Protein AF-A0A8S3ZIB5-F1 (afdb_monomer)

Nearest PDB structures (foldseek):
  1jms-assembly1_A  TM=9.340E-01  e=1.358E-15  Mus musculus
  4iqu-assembly1_A  TM=9.327E-01  e=3.304E-15  Mus musculus
  6go5-assembly2_B  TM=9.542E-01  e=8.495E-15  Mus musculus
  4i2j-assembly1_A  TM=9.352E-01  e=5.758E-15  Mus musculus
  6go6-assembly1_A  TM=9.346E-01  e=8.036E-15  Mus musculus

Solvent-accessible surface area (backbone atoms only — not comparable to full-atom values): 19348 Å² total; per-residue (Å²): 144,84,88,80,86,86,87,88,75,85,76,87,75,73,89,84,74,81,66,19,33,27,72,53,71,58,97,48,57,70,68,59,50,51,53,50,54,51,50,30,58,76,42,72,42,54,70,44,93,60,85,44,82,72,35,41,31,37,33,30,74,61,56,42,69,66,58,48,51,55,52,30,53,75,72,74,46,70,79,39,89,83,33,46,62,30,30,55,64,46,54,52,50,20,60,72,70,49,42,88,64,85,86,48,80,85,25,33,60,59,66,55,64,40,54,52,53,15,50,53,22,52,55,63,64,46,98,64,20,60,63,51,17,52,42,27,47,48,31,44,54,50,62,74,64,47,98,62,86,87,87,50,63,72,81,49,61,86,41,85,62,52,47,75,65,58,49,50,45,53,38,33,30,73,76,69,74,46,37,69,69,55,52,54,47,68,69,29,66,67,50,49,48,42,53,57,44,42,67,30,43,71,35,46,51,70,57,28,51,52,42,46,73,73,67,48,82,52,72,61,54,50,56,74,64,66,57,89,53,89,49,62,47,39,49,50,17,64,75,39,39,70,66,64,65,48,69,41,40,47,68,57,44,53,51,51,51,53,53,52,39,53,53,40,30,73,76,40,77,72,49,45,67,41,74,34,64,63,55,61,74,68,41,62,61,37,82,72,78,43,73,48,75,46,40,92,53,85,76,66,47,66,73,42,65,68,54,41,52,52,56,40,42,78,67,73,72,51,94,77,88,86,84,80,78,74,93,117

Sequence (328 aa):
MALKPQIGGSIGASRDETAAIFVLPYKIQRKRLEDIKHSMLKKNIPLAKALDHTVTHIVTEFESLEQVEKQAAKDGLQLPTAACVVSMGWLVECLKASAVLPVEESHLFKKDALEVLQLHAELKDGSQDYSRALAFRRASCLLKSLPFEVRDPRQLSRLKDIGGHVLRVVTDILDNGSSKEVEDIVSSKWFQQMKMFTSIFGVGSATAKSWISKGWTTIEDVRGAGCPSSDWRVVWGLAFYEDLGCPVSRQEADTFVAIVHREAEAIWPGTIVTCVGGFRRGKEVGHDVDLLITHPREGEEVGLLPKLLSALAKRDLILIGHREKNSY

pLDDT: mean 83.85, std 15.62, range [23.67, 97.81]

Structure (mmCIF, N/CA/C/O backbone):
data_AF-A0A8S3ZIB5-F1
#
_entry.id   AF-A0A8S3ZIB5-F1
#
loop_
_atom_site.group_PDB
_atom_site.id
_atom_site.type_symbol
_atom_site.label_atom_id
_atom_site.label_alt_id
_atom_site.label_comp_id
_atom_site.label_asym_id
_atom_site.label_entity_id
_atom_site.label_seq_id
_atom_site.pdbx_PDB_ins_code
_atom_site.Cartn_x
_atom_site.Cartn_y
_atom_site.Cartn_z
_atom_site.occupancy
_atom_site.B_iso_or_equiv
_atom_site.auth_seq_id
_atom_site.auth_comp_id
_atom_site.auth_asym_id
_atom_site.auth_atom_id
_atom_site.pdbx_PDB_model_num
ATOM 1 N N . MET A 1 1 ? -24.673 -1.324 -38.851 1.00 34.22 1 MET A N 1
ATOM 2 C CA . MET A 1 1 ? -25.613 -1.966 -37.912 1.00 34.22 1 MET A CA 1
ATOM 3 C C . MET A 1 1 ? -24.806 -2.892 -37.011 1.00 34.22 1 MET A C 1
ATOM 5 O O . MET A 1 1 ? -24.375 -3.926 -37.490 1.00 34.22 1 MET A O 1
ATOM 9 N N . ALA A 1 2 ? -24.487 -2.436 -35.795 1.00 24.38 2 ALA A N 1
ATOM 10 C CA . ALA A 1 2 ? -24.084 -3.198 -34.598 1.00 24.38 2 ALA A CA 1
ATOM 11 C C . ALA A 1 2 ? -23.573 -2.175 -33.563 1.00 24.38 2 ALA A C 1
ATOM 13 O O . ALA A 1 2 ? -22.736 -1.331 -33.881 1.00 24.38 2 ALA A O 1
ATOM 14 N N . LEU A 1 3 ? -24.182 -2.191 -32.380 1.00 24.59 3 LEU A N 1
ATOM 15 C CA . LEU A 1 3 ? -24.121 -1.171 -31.333 1.00 24.59 3 LEU A CA 1
ATOM 16 C C . LEU A 1 3 ? -22.795 -1.204 -30.554 1.00 24.59 3 LEU A C 1
ATOM 18 O O . LEU A 1 3 ? -22.344 -2.267 -30.139 1.00 24.59 3 LEU A O 1
ATOM 22 N N . LYS A 1 4 ? -22.211 -0.022 -30.318 1.00 23.67 4 LYS A N 1
ATOM 23 C CA . LYS A 1 4 ? -21.164 0.218 -29.312 1.00 23.67 4 LYS A CA 1
ATOM 24 C C . LYS A 1 4 ? -21.827 0.493 -27.954 1.00 23.67 4 LYS A C 1
ATOM 26 O O . LYS A 1 4 ? -22.776 1.277 -27.943 1.00 23.67 4 LYS A O 1
ATOM 31 N N . PRO A 1 5 ? -21.310 -0.006 -26.821 1.00 24.86 5 PRO A N 1
ATOM 32 C CA . PRO A 1 5 ? -21.572 0.614 -25.533 1.00 24.86 5 PRO A CA 1
ATOM 33 C C . PRO A 1 5 ? -20.612 1.797 -25.350 1.00 24.86 5 PRO A C 1
ATOM 35 O O . PRO A 1 5 ? -19.393 1.645 -25.420 1.00 24.86 5 PRO A O 1
ATOM 38 N N . GLN A 1 6 ? -21.177 2.987 -25.156 1.00 26.84 6 GLN A N 1
ATOM 39 C CA . GLN A 1 6 ? -20.466 4.131 -24.599 1.00 26.84 6 GLN A CA 1
ATOM 40 C C . GLN A 1 6 ? -20.306 3.914 -23.093 1.00 26.84 6 GLN A C 1
ATOM 42 O O . GLN A 1 6 ? -21.296 3.652 -22.415 1.00 26.84 6 GLN A O 1
ATOM 47 N N . ILE A 1 7 ? -19.090 4.061 -22.569 1.00 28.39 7 ILE A N 1
ATOM 48 C CA . ILE A 1 7 ? -18.869 4.298 -21.141 1.00 28.39 7 ILE A CA 1
ATOM 49 C C . ILE A 1 7 ? -17.966 5.522 -21.042 1.00 28.39 7 ILE A C 1
ATOM 51 O O . ILE A 1 7 ? -16.821 5.524 -21.482 1.00 28.39 7 ILE A O 1
ATOM 55 N N . GLY A 1 8 ? -18.580 6.587 -20.551 1.00 30.83 8 GLY A N 1
ATOM 56 C CA . GLY A 1 8 ? -18.063 7.937 -20.433 1.00 30.83 8 GLY A CA 1
ATOM 57 C C . GLY A 1 8 ? -19.234 8.800 -19.991 1.00 30.83 8 GLY A C 1
ATOM 58 O O . GLY A 1 8 ? -19.915 9.398 -20.817 1.00 30.83 8 GLY A O 1
ATOM 59 N N . GLY A 1 9 ? -19.527 8.768 -18.695 1.00 24.06 9 GLY A N 1
ATOM 60 C CA . GLY A 1 9 ? -20.636 9.497 -18.099 1.00 24.06 9 GLY A CA 1
ATOM 61 C C . GLY A 1 9 ? -20.394 9.674 -16.612 1.00 24.06 9 GLY A C 1
ATOM 62 O O . GLY A 1 9 ? -20.478 8.721 -15.849 1.00 24.06 9 GLY A O 1
ATOM 63 N N . SER A 1 10 ? -20.054 10.906 -16.246 1.00 34.16 10 SER A N 1
ATOM 64 C CA . SER A 1 10 ? -20.073 11.462 -14.896 1.00 34.16 10 SER A CA 1
ATOM 65 C C . SER A 1 10 ? -21.206 10.912 -14.024 1.00 34.16 10 SER A C 1
ATOM 67 O O . SER A 1 10 ? -22.356 10.905 -14.459 1.00 34.16 10 SER A O 1
ATOM 69 N N . ILE A 1 11 ? -20.904 10.582 -12.771 1.00 35.28 11 ILE A N 1
ATOM 70 C CA . ILE A 1 11 ? -21.912 10.350 -11.734 1.00 35.28 11 ILE A CA 1
ATOM 71 C C . ILE A 1 11 ? -21.522 11.259 -10.558 1.00 35.28 11 ILE A C 1
ATOM 73 O O . ILE A 1 11 ? -20.650 10.933 -9.769 1.00 35.28 11 ILE A O 1
ATOM 77 N N . GLY A 1 12 ? -21.951 12.519 -10.526 1.00 40.44 12 GLY A N 1
ATOM 78 C CA . GLY A 1 12 ? -23.243 12.895 -9.951 1.00 40.44 12 GLY A CA 1
ATOM 79 C C . GLY A 1 12 ? -24.419 11.977 -10.280 1.00 40.44 12 GLY A C 1
ATOM 80 O O . GLY A 1 12 ? -25.014 12.102 -11.341 1.00 40.44 12 GLY A O 1
ATOM 81 N N . ALA A 1 13 ? -24.795 11.124 -9.329 1.00 30.44 13 ALA A N 1
ATOM 82 C CA . ALA A 1 13 ? -26.145 10.572 -9.212 1.00 30.44 13 ALA A CA 1
ATOM 83 C C . ALA A 1 13 ? -26.741 11.234 -7.968 1.00 30.44 13 ALA A C 1
ATOM 85 O O . ALA A 1 13 ? -26.186 11.146 -6.877 1.00 30.44 13 ALA A O 1
ATOM 86 N N . SER A 1 14 ? -27.707 12.138 -8.100 1.00 27.22 14 SER A N 1
ATOM 87 C CA . SER A 1 14 ? -29.096 11.854 -8.476 1.00 27.22 14 SER A CA 1
ATOM 88 C C . SER A 1 14 ? -29.729 10.830 -7.537 1.00 27.22 14 SER A C 1
ATOM 90 O O . SER A 1 14 ? -29.309 9.683 -7.456 1.00 27.22 14 SER A O 1
ATOM 92 N N . ARG A 1 15 ? -30.749 11.300 -6.823 1.00 36.47 15 ARG A N 1
ATOM 93 C CA . ARG A 1 15 ? -31.656 10.536 -5.966 1.00 36.47 15 ARG A CA 1
ATOM 94 C C . ARG A 1 15 ? -32.110 9.226 -6.642 1.00 36.47 15 ARG A C 1
ATOM 96 O O . ARG A 1 15 ? -32.417 9.250 -7.828 1.00 36.47 15 ARG A O 1
ATOM 103 N N . ASP A 1 16 ? -32.222 8.168 -5.837 1.00 36.94 16 ASP A N 1
ATOM 104 C CA . ASP A 1 16 ? -32.867 6.870 -6.113 1.00 36.94 16 ASP A CA 1
ATOM 105 C C . ASP A 1 16 ? -32.160 5.870 -7.054 1.00 36.94 16 ASP A C 1
ATOM 107 O O . ASP A 1 16 ? -32.673 5.508 -8.108 1.00 36.94 16 ASP A O 1
ATOM 111 N N . GLU A 1 17 ? -31.066 5.267 -6.581 1.00 48.47 17 GLU A N 1
ATOM 112 C CA . GLU A 1 17 ? -30.924 3.806 -6.682 1.00 48.47 17 GLU A CA 1
ATOM 113 C C . GLU A 1 17 ? -31.282 3.242 -5.304 1.00 48.47 17 GLU A C 1
ATOM 115 O O . GLU A 1 17 ? -30.700 3.643 -4.294 1.00 48.47 17 GLU A O 1
ATOM 120 N N . THR A 1 18 ? -32.310 2.395 -5.216 1.00 70.88 18 THR A N 1
ATOM 121 C CA . THR A 1 18 ? -32.865 1.934 -3.936 1.00 70.88 18 THR A CA 1
ATOM 122 C C . THR A 1 18 ? -31.828 1.120 -3.170 1.00 70.88 18 THR A C 1
ATOM 124 O O . THR A 1 18 ? -31.683 -0.081 -3.395 1.00 70.88 18 THR A O 1
ATOM 127 N N . ALA A 1 19 ? -31.093 1.774 -2.271 1.00 80.06 19 ALA A N 1
ATOM 128 C CA . ALA A 1 19 ? -30.141 1.111 -1.398 1.00 80.06 19 ALA A CA 1
ATOM 129 C C . ALA A 1 19 ? -30.826 -0.063 -0.685 1.00 80.06 19 ALA A C 1
ATOM 131 O O . ALA A 1 19 ? -31.912 0.097 -0.136 1.00 80.06 19 ALA A O 1
ATOM 132 N N . ALA A 1 20 ? -30.202 -1.237 -0.690 1.00 91.69 20 ALA A N 1
ATOM 133 C CA . ALA A 1 20 ? -30.703 -2.433 -0.031 1.00 91.69 20 ALA A CA 1
ATOM 134 C C . ALA A 1 20 ? -29.616 -2.939 0.915 1.00 91.69 20 ALA A C 1
ATOM 136 O O . ALA A 1 20 ? -28.575 -3.433 0.476 1.00 91.69 20 ALA A O 1
ATOM 137 N N . ILE A 1 21 ? -29.840 -2.765 2.220 1.00 94.31 21 ILE A N 1
ATOM 138 C CA . ILE A 1 21 ? -28.832 -3.036 3.246 1.00 94.31 21 ILE A CA 1
ATOM 139 C C . ILE A 1 21 ? -29.122 -4.385 3.893 1.00 94.31 21 ILE A C 1
ATOM 141 O O . ILE A 1 21 ? -30.172 -4.571 4.506 1.00 94.31 21 ILE A O 1
ATOM 145 N N . PHE A 1 22 ? -28.181 -5.317 3.815 1.00 94.06 22 PHE A N 1
ATOM 146 C CA . PHE A 1 22 ? -28.237 -6.580 4.540 1.00 94.06 22 PHE A CA 1
ATOM 147 C C . PHE A 1 22 ? -27.292 -6.540 5.744 1.00 94.06 22 PHE A C 1
ATOM 149 O O . PHE A 1 22 ? -26.110 -6.247 5.598 1.00 94.06 22 PHE A O 1
ATOM 156 N N . VAL A 1 23 ? -27.795 -6.849 6.943 1.00 92.69 23 VAL A N 1
ATOM 157 C CA . VAL A 1 23 ? -26.965 -6.941 8.157 1.00 92.69 23 VAL A CA 1
ATOM 158 C C . VAL A 1 23 ? -26.595 -8.399 8.392 1.00 92.69 23 VAL A C 1
ATOM 160 O O . VAL A 1 23 ? -27.466 -9.216 8.708 1.00 92.69 23 VAL A O 1
ATOM 163 N N . LEU A 1 24 ? -25.308 -8.724 8.261 1.00 89.50 24 LEU A N 1
ATOM 164 C CA . LEU A 1 24 ? -24.806 -10.061 8.550 1.00 89.50 24 LEU A CA 1
ATOM 165 C C . LEU A 1 24 ? -24.966 -10.361 10.046 1.00 89.50 24 LEU A C 1
ATOM 167 O O . LEU A 1 24 ? -24.479 -9.599 10.878 1.00 89.50 24 LEU A O 1
ATOM 171 N N . PRO A 1 25 ? -25.618 -11.474 10.424 1.00 86.62 25 PRO A N 1
ATOM 172 C CA . PRO A 1 25 ? -25.945 -11.756 11.821 1.00 86.62 25 PRO A CA 1
ATOM 173 C C . PRO A 1 25 ? -24.751 -12.271 12.645 1.00 86.62 25 PRO A C 1
ATOM 175 O O . PRO A 1 25 ? -24.902 -12.574 13.828 1.00 86.62 25 PRO A O 1
ATOM 178 N N . TYR A 1 26 ? -23.573 -12.420 12.039 1.00 83.25 26 TYR A N 1
ATOM 179 C CA . TYR A 1 26 ? -22.393 -12.999 12.677 1.00 83.25 26 TYR A CA 1
ATOM 180 C C . TYR A 1 26 ? -21.713 -12.012 13.622 1.00 83.25 26 TYR A C 1
ATOM 182 O O . TYR A 1 26 ? -21.665 -10.818 13.348 1.00 83.25 26 TYR A O 1
ATOM 190 N N . LYS A 1 27 ? -21.169 -12.522 14.734 1.00 74.94 27 LYS A N 1
ATOM 191 C CA . LYS A 1 27 ? -20.536 -11.720 15.801 1.00 74.94 27 LYS A CA 1
ATOM 192 C C . LYS A 1 27 ? -21.458 -10.644 16.424 1.00 74.94 27 LYS A C 1
ATOM 194 O O . LYS A 1 27 ? -21.002 -9.845 17.234 1.00 74.94 27 LYS A O 1
ATOM 199 N N . ILE A 1 28 ? -22.768 -10.676 16.146 1.00 73.69 28 ILE A N 1
ATOM 200 C CA . ILE A 1 28 ? -23.784 -9.804 16.753 1.00 73.69 28 ILE A CA 1
ATOM 201 C C . ILE A 1 28 ? -24.677 -10.639 17.676 1.00 73.69 28 ILE A C 1
ATOM 203 O O . ILE A 1 28 ? -25.216 -11.674 17.287 1.00 73.69 28 ILE A O 1
ATOM 207 N N . GLN A 1 29 ? -24.880 -10.182 18.913 1.00 76.69 29 GLN A N 1
ATOM 208 C CA . GLN A 1 29 ? -25.836 -10.815 19.826 1.00 76.69 29 GLN A CA 1
ATOM 209 C C . GLN A 1 29 ? -27.263 -10.729 19.264 1.00 76.69 29 GLN A C 1
ATOM 211 O O . GLN A 1 29 ? -27.678 -9.677 18.784 1.00 76.69 29 GLN A O 1
ATOM 216 N N . ARG A 1 30 ? -28.055 -11.802 19.396 1.00 79.50 30 ARG A N 1
ATOM 217 C CA . ARG A 1 30 ? -29.415 -11.889 18.826 1.00 79.50 30 ARG A CA 1
ATOM 218 C C . ARG A 1 30 ? -30.309 -10.696 19.185 1.00 79.50 30 ARG A C 1
ATOM 220 O O . ARG A 1 30 ? -30.910 -10.107 18.296 1.00 79.50 30 ARG A O 1
ATOM 227 N N . LYS A 1 31 ? -30.330 -10.304 20.463 1.00 75.69 31 LYS A N 1
ATOM 228 C CA . LYS A 1 31 ? -31.100 -9.146 20.940 1.00 75.69 31 LYS A CA 1
ATOM 229 C C . LYS A 1 31 ? -30.633 -7.839 20.288 1.00 75.69 31 LYS A C 1
ATOM 231 O O . LYS A 1 31 ? -31.446 -7.086 19.773 1.00 75.69 31 LYS A O 1
ATOM 236 N N . ARG A 1 32 ? -29.315 -7.619 20.216 1.00 82.88 32 ARG A N 1
ATOM 237 C CA . ARG A 1 32 ? -28.722 -6.447 19.552 1.00 82.88 32 ARG A CA 1
ATOM 238 C C . ARG A 1 32 ? -29.082 -6.400 18.065 1.00 82.88 32 ARG A C 1
ATOM 240 O O . ARG A 1 32 ? -29.376 -5.330 17.548 1.00 82.88 32 ARG A O 1
ATOM 247 N N . LEU A 1 33 ? -29.089 -7.543 17.381 1.00 85.69 33 LEU A N 1
ATOM 248 C CA . LEU A 1 33 ? -29.501 -7.625 15.979 1.00 85.69 33 LEU A CA 1
ATOM 249 C C . LEU A 1 33 ? -30.982 -7.259 15.797 1.00 85.69 33 LEU A C 1
ATOM 251 O O . LEU A 1 33 ? -31.322 -6.547 14.854 1.00 85.69 33 LEU A O 1
ATOM 255 N N . GLU A 1 34 ? -31.858 -7.725 16.688 1.00 89.12 34 GLU A N 1
ATOM 256 C CA . GLU A 1 34 ? -33.282 -7.361 16.694 1.00 89.12 34 GLU A CA 1
ATOM 257 C C . GLU A 1 34 ? -33.468 -5.852 16.921 1.00 89.12 34 GLU A C 1
ATOM 259 O O . GLU A 1 34 ? -34.187 -5.207 16.155 1.00 89.12 34 GLU A O 1
ATOM 264 N N . ASP A 1 35 ? -32.744 -5.271 17.882 1.00 86.19 35 ASP A N 1
ATOM 265 C CA . ASP A 1 35 ? -32.762 -3.832 18.171 1.00 86.19 35 ASP A CA 1
ATOM 266 C C . ASP A 1 35 ? -32.272 -2.993 16.974 1.00 86.19 35 ASP A C 1
ATOM 268 O O . ASP A 1 35 ? -32.865 -1.959 16.643 1.00 86.19 35 ASP A O 1
ATOM 272 N N . ILE A 1 36 ? -31.219 -3.448 16.281 1.00 90.31 36 ILE A N 1
ATOM 273 C CA . ILE A 1 36 ? -30.705 -2.813 15.057 1.00 90.31 36 ILE A CA 1
ATOM 274 C C . ILE A 1 36 ? -31.769 -2.843 13.959 1.00 90.31 36 ILE A C 1
ATOM 276 O O . ILE A 1 36 ? -32.098 -1.797 13.398 1.00 90.31 36 ILE A O 1
ATOM 280 N N . LYS A 1 37 ? -32.350 -4.015 13.677 1.00 92.94 37 LYS A N 1
ATOM 281 C CA . LYS A 1 37 ? -33.387 -4.164 12.644 1.00 92.94 37 LYS A CA 1
ATOM 282 C C . LYS A 1 37 ? -34.609 -3.302 12.953 1.00 92.94 37 LYS A C 1
ATOM 284 O O . LYS A 1 37 ? -35.123 -2.626 12.065 1.00 92.94 37 LYS A O 1
ATOM 289 N N . HIS A 1 38 ? -35.039 -3.271 14.213 1.00 94.12 38 HIS A N 1
ATOM 290 C CA . HIS A 1 38 ? -36.137 -2.417 14.656 1.00 94.12 38 HIS A CA 1
ATOM 291 C C . HIS A 1 38 ? -35.813 -0.928 14.468 1.00 94.12 38 HIS A C 1
ATOM 293 O O . HIS A 1 38 ? -36.649 -0.165 13.985 1.00 94.12 38 HIS A O 1
ATOM 299 N N . SER A 1 39 ? -34.584 -0.515 14.784 1.00 93.06 39 SER A N 1
ATOM 300 C CA . SER A 1 39 ? -34.124 0.866 14.603 1.00 93.06 39 SER A CA 1
ATOM 301 C C . SER A 1 39 ? -34.058 1.275 13.132 1.00 93.06 39 SER A C 1
ATOM 303 O O . SER A 1 39 ? -34.469 2.387 12.802 1.00 93.06 39 SER A O 1
ATOM 305 N N . MET A 1 40 ? -33.595 0.382 12.249 1.00 95.19 40 MET A N 1
ATOM 306 C CA . MET A 1 40 ? -33.582 0.608 10.800 1.00 95.19 40 MET A CA 1
ATOM 307 C C . MET A 1 40 ? -34.999 0.809 10.265 1.00 95.19 40 MET A C 1
ATOM 309 O O . MET A 1 40 ? -35.261 1.817 9.616 1.00 95.19 40 MET A O 1
ATOM 313 N N . LEU A 1 41 ? -35.932 -0.079 10.626 1.00 93.69 41 LEU A N 1
ATOM 314 C CA . LEU A 1 41 ? -37.340 0.037 10.235 1.00 93.69 41 LEU A CA 1
ATOM 315 C C . LEU A 1 41 ? -37.967 1.339 10.749 1.00 93.69 41 LEU A C 1
ATOM 317 O O . LEU A 1 41 ? -38.595 2.068 9.987 1.00 93.69 41 LEU A O 1
ATOM 321 N N . LYS A 1 42 ? -37.748 1.675 12.026 1.00 94.12 42 LYS A N 1
ATOM 322 C CA . LYS A 1 42 ? -38.267 2.906 12.641 1.00 94.12 42 LYS A CA 1
ATOM 323 C C . LYS A 1 42 ? -37.751 4.174 11.954 1.00 94.12 42 LYS A C 1
ATOM 325 O O . LYS A 1 42 ? -38.463 5.172 11.908 1.00 94.12 42 LYS A O 1
ATOM 330 N N . LYS A 1 43 ? -36.514 4.149 11.456 1.00 92.75 43 LYS A N 1
ATOM 331 C CA . LYS A 1 43 ? -35.852 5.283 10.792 1.00 92.75 43 LYS A CA 1
ATOM 332 C C . LYS A 1 43 ? -35.931 5.222 9.267 1.00 92.75 43 LYS A C 1
ATOM 334 O O . LYS A 1 43 ? -35.264 6.009 8.608 1.00 92.75 43 LYS A O 1
ATOM 339 N N . ASN A 1 44 ? -36.744 4.313 8.728 1.00 91.62 44 ASN A N 1
ATOM 340 C CA . ASN A 1 44 ? -36.939 4.118 7.295 1.00 91.62 44 ASN A CA 1
ATOM 341 C C . ASN A 1 44 ? -35.629 3.847 6.522 1.00 91.62 44 ASN A C 1
ATOM 343 O O . ASN A 1 44 ? -35.489 4.224 5.362 1.00 91.62 44 ASN A O 1
ATOM 347 N N . ILE A 1 45 ? -34.660 3.199 7.179 1.00 94.25 45 ILE A N 1
ATOM 348 C CA . ILE A 1 45 ? -33.422 2.729 6.557 1.00 94.25 45 ILE A CA 1
ATOM 349 C C . ILE A 1 45 ? -33.718 1.383 5.874 1.00 94.25 45 ILE A C 1
ATOM 351 O O . ILE A 1 45 ? -34.220 0.468 6.538 1.00 94.25 45 ILE A O 1
ATOM 355 N N . PRO A 1 46 ? -33.424 1.231 4.572 1.00 92.25 46 PRO A N 1
ATOM 356 C CA . PRO A 1 46 ? -33.854 0.076 3.794 1.00 92.25 46 PRO A CA 1
ATOM 357 C C . PRO A 1 46 ? -33.107 -1.201 4.196 1.00 92.25 46 PRO A C 1
ATOM 359 O O . PRO A 1 46 ? -31.912 -1.347 3.951 1.00 92.25 46 PRO A O 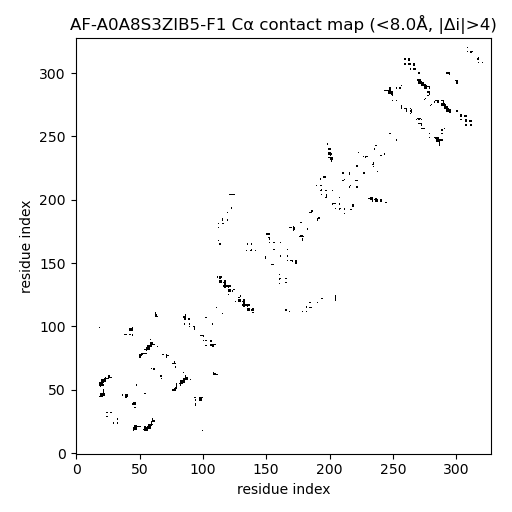1
ATOM 362 N N . LEU A 1 47 ? -33.832 -2.142 4.807 1.00 93.94 47 LEU A N 1
ATOM 363 C CA . LEU A 1 47 ? -33.321 -3.428 5.284 1.00 93.94 47 LEU A CA 1
ATOM 364 C C . LEU A 1 47 ? -33.744 -4.569 4.343 1.00 93.94 47 LEU A C 1
ATOM 366 O O . LEU A 1 47 ? -34.933 -4.866 4.208 1.00 93.94 47 LEU A O 1
ATOM 370 N N . ALA A 1 48 ? -32.768 -5.250 3.749 1.00 92.69 48 ALA A N 1
ATOM 371 C CA . ALA A 1 48 ? -32.973 -6.442 2.938 1.00 92.69 48 ALA A CA 1
ATOM 372 C C . ALA A 1 48 ? -33.349 -7.655 3.809 1.00 92.69 48 ALA A C 1
ATOM 374 O O . ALA A 1 48 ? -32.800 -7.871 4.894 1.00 92.69 48 ALA A O 1
ATOM 375 N N . LYS A 1 49 ? -34.298 -8.470 3.329 1.00 88.31 49 LYS A N 1
ATOM 376 C CA . LYS A 1 49 ? -34.778 -9.674 4.038 1.00 88.31 49 LYS A CA 1
ATOM 377 C C . LYS A 1 49 ? -33.858 -10.879 3.853 1.00 88.31 49 LYS A C 1
ATOM 379 O O . LYS A 1 49 ? -33.804 -11.737 4.731 1.00 88.31 49 LYS A O 1
ATOM 384 N N . ALA A 1 50 ? -33.168 -10.935 2.721 1.00 88.88 50 ALA A N 1
ATOM 385 C CA . ALA A 1 50 ? -32.251 -11.995 2.341 1.00 88.88 50 ALA A CA 1
ATOM 386 C C . ALA A 1 50 ? -31.005 -11.387 1.691 1.00 88.88 50 ALA A C 1
ATOM 388 O O . ALA A 1 50 ? -31.034 -10.247 1.225 1.00 88.88 50 ALA A O 1
ATOM 389 N N . LEU A 1 51 ? -29.918 -12.154 1.700 1.00 87.69 51 LEU A N 1
ATOM 390 C CA . LEU A 1 51 ? -28.704 -11.819 0.976 1.00 87.69 51 LEU A CA 1
ATOM 391 C C . LEU A 1 51 ? -28.840 -12.357 -0.452 1.00 87.69 51 LEU A C 1
ATOM 393 O O . LEU A 1 51 ? -28.687 -13.555 -0.678 1.00 87.69 51 LEU A O 1
ATOM 397 N N . ASP A 1 52 ? -29.180 -11.478 -1.389 1.00 86.88 52 ASP A N 1
ATOM 398 C CA . ASP A 1 52 ? -29.331 -11.785 -2.811 1.00 86.88 52 ASP A CA 1
ATOM 399 C C . ASP A 1 52 ? -28.687 -10.689 -3.676 1.00 86.88 52 ASP A C 1
ATOM 401 O O . ASP A 1 52 ? -28.167 -9.700 -3.162 1.00 86.88 52 ASP A O 1
ATOM 405 N N . HIS A 1 53 ? -28.719 -10.862 -4.998 1.00 84.81 53 HIS A N 1
ATOM 406 C CA . HIS A 1 53 ? -28.103 -9.956 -5.974 1.00 84.81 53 HIS A CA 1
ATOM 407 C C . HIS A 1 53 ? -28.617 -8.503 -5.936 1.00 84.81 53 HIS A C 1
ATOM 409 O O . HIS A 1 53 ? -28.002 -7.644 -6.559 1.00 84.81 53 HIS A O 1
ATOM 415 N N . THR A 1 54 ? -29.725 -8.221 -5.241 1.00 86.75 54 THR A N 1
ATOM 416 C CA . THR A 1 54 ? -30.277 -6.864 -5.093 1.00 86.75 54 THR A CA 1
ATOM 417 C C . THR A 1 54 ? -29.656 -6.098 -3.928 1.00 86.75 54 THR A C 1
ATOM 419 O O . THR A 1 54 ? -29.803 -4.880 -3.850 1.00 86.75 54 THR A O 1
ATOM 422 N N . VAL A 1 55 ? -28.954 -6.789 -3.021 1.00 91.62 55 VAL A N 1
ATOM 423 C CA . VAL A 1 55 ? -28.266 -6.167 -1.888 1.00 91.62 55 VAL A CA 1
ATOM 424 C C . VAL A 1 55 ? -27.130 -5.293 -2.399 1.00 91.62 55 VAL A C 1
ATOM 426 O O . VAL A 1 55 ? -26.224 -5.770 -3.076 1.00 91.62 55 VAL A O 1
ATOM 429 N N . THR A 1 56 ? -27.159 -4.015 -2.024 1.00 91.25 56 THR A N 1
ATOM 430 C CA . THR A 1 56 ? -26.125 -3.042 -2.396 1.00 91.25 56 THR A CA 1
ATOM 431 C C . THR A 1 56 ? -25.123 -2.799 -1.273 1.00 91.25 56 THR A C 1
ATOM 433 O O . THR A 1 56 ? -23.991 -2.413 -1.542 1.00 91.25 56 THR A O 1
ATOM 436 N N . HIS A 1 57 ? -25.509 -3.044 -0.015 1.00 92.12 57 HIS A N 1
ATOM 437 C CA . HIS A 1 57 ? -24.639 -2.856 1.148 1.00 92.12 57 HIS A CA 1
ATOM 438 C C . HIS A 1 57 ? -24.743 -4.040 2.105 1.00 92.12 57 HIS A C 1
ATOM 440 O O . HIS A 1 57 ? -25.839 -4.446 2.493 1.00 92.12 57 HIS A O 1
ATOM 446 N N . ILE A 1 58 ? -23.601 -4.556 2.542 1.00 91.62 58 ILE A N 1
ATOM 447 C CA . ILE A 1 58 ? -23.503 -5.642 3.513 1.00 91.62 58 ILE A CA 1
ATOM 448 C C . ILE A 1 58 ? -22.845 -5.090 4.769 1.00 91.62 58 ILE A C 1
ATOM 450 O O . ILE A 1 58 ? -21.651 -4.808 4.781 1.00 91.62 58 ILE A O 1
ATOM 454 N N . VAL A 1 59 ? -23.621 -4.942 5.836 1.00 91.12 59 VAL A N 1
ATOM 455 C CA . VAL A 1 59 ? -23.120 -4.466 7.127 1.00 91.12 59 VAL A CA 1
ATOM 456 C C . VAL A 1 59 ? -22.626 -5.651 7.941 1.00 91.12 59 VAL A C 1
ATOM 458 O O . VAL A 1 59 ? -23.330 -6.656 8.069 1.00 91.12 59 VAL A O 1
ATOM 461 N N . THR A 1 60 ? -21.434 -5.532 8.520 1.00 86.75 60 THR A N 1
ATOM 462 C CA . THR A 1 60 ? -20.815 -6.610 9.293 1.00 86.75 60 THR A CA 1
ATOM 463 C C . THR A 1 60 ? -20.030 -6.117 10.509 1.00 86.75 60 THR A C 1
ATOM 465 O O . THR A 1 60 ? -19.556 -4.982 10.543 1.00 86.75 60 THR A O 1
ATOM 468 N N . GLU A 1 61 ? -19.891 -6.992 11.510 1.00 80.69 61 GLU A N 1
ATOM 469 C CA . GLU A 1 61 ? -18.938 -6.852 12.627 1.00 80.69 61 GLU A CA 1
ATOM 470 C C . GLU A 1 61 ? -17.602 -7.565 12.340 1.00 80.69 61 GLU A C 1
ATOM 472 O O . GLU A 1 61 ? -16.701 -7.565 13.176 1.00 80.69 61 GLU A O 1
ATOM 477 N N . PHE A 1 62 ? -17.458 -8.221 11.182 1.00 71.25 62 PHE A N 1
ATOM 478 C CA . PHE A 1 62 ? -16.175 -8.786 10.776 1.00 71.25 62 PHE A CA 1
ATOM 479 C C . PHE A 1 62 ? -15.166 -7.692 10.424 1.00 71.25 62 PHE A C 1
ATOM 481 O O . PHE A 1 62 ? -15.512 -6.624 9.922 1.00 71.25 62 PHE A O 1
ATOM 488 N N . GLU A 1 63 ? -13.894 -7.987 10.675 1.00 62.81 63 GLU A N 1
ATOM 489 C CA . GLU A 1 63 ? -12.807 -7.013 10.550 1.00 62.81 63 GLU A CA 1
ATOM 490 C C . GLU A 1 63 ? -12.150 -7.051 9.166 1.00 62.81 63 GLU A C 1
ATOM 492 O O . GLU A 1 63 ? -11.406 -6.142 8.814 1.00 62.81 63 GLU A O 1
ATOM 497 N N . SER A 1 64 ? -12.447 -8.069 8.349 1.00 59.34 64 SER A N 1
ATOM 498 C CA . SER A 1 64 ? -11.921 -8.199 6.989 1.00 59.34 64 SER A CA 1
ATOM 499 C C . SER A 1 64 ? -12.919 -8.836 6.020 1.00 59.34 64 SER A C 1
ATOM 501 O O . SER A 1 64 ? -13.789 -9.613 6.423 1.00 59.34 64 SER A O 1
ATOM 503 N N . LEU A 1 65 ? -12.758 -8.539 4.725 1.00 64.50 65 LEU A N 1
ATOM 504 C CA . LEU A 1 65 ? -13.568 -9.124 3.650 1.00 64.50 65 LEU A CA 1
ATOM 505 C C . LEU A 1 65 ? -13.413 -10.646 3.602 1.00 64.50 65 LEU A C 1
ATOM 507 O O . LEU A 1 65 ? -14.400 -11.361 3.492 1.00 64.50 65 LEU A O 1
ATOM 511 N N . GLU A 1 66 ? -12.193 -11.139 3.806 1.00 64.31 66 GLU A N 1
ATOM 512 C CA . GLU A 1 66 ? -11.887 -12.570 3.824 1.00 64.31 66 GLU A CA 1
ATOM 513 C C . GLU A 1 66 ? -12.675 -13.318 4.917 1.00 64.31 66 GLU A C 1
ATOM 515 O O . GLU A 1 66 ? -13.157 -14.427 4.695 1.00 64.31 66 GLU A O 1
ATOM 520 N N . GLN A 1 67 ? -12.862 -12.717 6.102 1.00 70.56 67 GLN A N 1
ATOM 521 C CA . GLN A 1 67 ? -13.693 -13.312 7.158 1.00 70.56 67 GLN A CA 1
ATOM 522 C C . GLN A 1 67 ? -15.167 -13.379 6.748 1.00 70.56 67 GLN A C 1
ATOM 524 O O . GLN A 1 67 ? -15.835 -14.380 7.017 1.00 70.56 67 GLN A O 1
ATOM 529 N N . VAL A 1 68 ? -15.658 -12.328 6.085 1.00 75.38 68 VAL A N 1
ATOM 530 C CA . VAL A 1 68 ? -17.029 -12.258 5.566 1.00 75.38 68 VAL A CA 1
ATOM 531 C C . VAL A 1 68 ? -17.247 -13.326 4.497 1.00 75.38 68 VAL A C 1
ATOM 533 O O . VAL A 1 68 ? -18.195 -14.099 4.600 1.00 75.38 68 VAL A O 1
ATOM 536 N N . GLU A 1 69 ? -16.343 -13.423 3.524 1.00 79.81 69 GLU A N 1
ATOM 537 C CA . GLU A 1 69 ? -16.368 -14.408 2.437 1.00 79.81 69 GLU A CA 1
ATOM 538 C C . GLU A 1 69 ? -16.278 -15.840 2.961 1.00 79.81 69 GLU A C 1
ATOM 540 O O . GLU A 1 69 ? -17.094 -16.687 2.602 1.00 79.81 69 GLU A O 1
ATOM 545 N N . LYS A 1 70 ? -15.337 -16.116 3.868 1.00 75.69 70 LYS A N 1
ATOM 546 C CA . LYS A 1 70 ? -15.148 -17.448 4.454 1.00 75.69 70 LYS A CA 1
ATOM 547 C C . LYS A 1 70 ? -16.362 -17.899 5.260 1.00 75.69 70 LYS A C 1
ATOM 549 O O . LYS A 1 70 ? -16.743 -19.069 5.190 1.00 75.69 70 LYS A O 1
ATOM 554 N N . GLN A 1 71 ? -16.967 -16.995 6.033 1.00 79.75 71 GLN A N 1
ATOM 555 C CA . GLN A 1 71 ? -18.167 -17.315 6.801 1.00 79.75 71 GLN A CA 1
ATOM 556 C C . GLN A 1 71 ? -19.395 -17.466 5.894 1.00 79.75 71 GLN A C 1
ATOM 558 O O . GLN A 1 71 ? -20.165 -18.404 6.085 1.00 79.75 71 GLN A O 1
ATOM 563 N N . ALA A 1 72 ? -19.553 -16.606 4.884 1.00 81.38 72 ALA A N 1
ATOM 564 C CA . ALA A 1 72 ? -20.622 -16.725 3.896 1.00 81.38 72 ALA A CA 1
ATOM 565 C C . ALA A 1 72 ? -20.530 -18.060 3.138 1.00 81.38 72 ALA A C 1
ATOM 567 O O . ALA A 1 72 ? -21.514 -18.795 3.072 1.00 81.38 72 ALA A O 1
ATOM 568 N N . ALA A 1 73 ? -19.333 -18.438 2.679 1.00 80.12 73 ALA A N 1
ATOM 569 C CA . ALA A 1 73 ? -19.087 -19.709 2.004 1.00 80.12 73 ALA A CA 1
ATOM 570 C C . ALA A 1 73 ? -19.415 -20.922 2.890 1.00 80.12 73 ALA A C 1
ATOM 572 O O . ALA A 1 73 ? -20.003 -21.893 2.414 1.00 80.12 73 ALA A O 1
ATOM 573 N N . LYS A 1 74 ? -19.086 -20.861 4.189 1.00 79.88 74 LYS A N 1
ATOM 574 C CA . LYS A 1 74 ? -19.411 -21.921 5.158 1.00 79.88 74 LYS A CA 1
ATOM 575 C C . LYS A 1 74 ? -20.919 -22.152 5.294 1.00 79.88 74 LYS A C 1
ATOM 577 O O . LYS A 1 74 ? -21.337 -23.291 5.481 1.00 79.88 74 LYS A O 1
ATOM 582 N N . ASP A 1 75 ? -21.707 -21.091 5.160 1.00 80.06 75 ASP A N 1
ATOM 583 C CA . ASP A 1 75 ? -23.164 -21.133 5.290 1.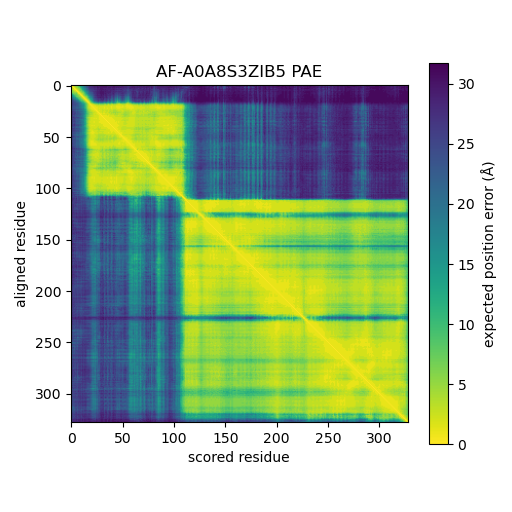00 80.06 75 ASP A CA 1
ATOM 584 C C . ASP A 1 75 ? -23.878 -21.211 3.924 1.00 80.06 75 ASP A C 1
ATOM 586 O O . ASP A 1 75 ? -25.099 -21.081 3.850 1.00 80.06 75 ASP A O 1
ATOM 590 N N . GLY A 1 76 ? -23.129 -21.452 2.838 1.00 83.00 76 GLY A N 1
ATOM 591 C CA . GLY A 1 76 ? -23.664 -21.599 1.481 1.00 83.00 76 GLY A CA 1
ATOM 592 C C . GLY A 1 76 ? -24.197 -20.301 0.868 1.00 83.00 76 GLY A C 1
ATOM 593 O O . GLY A 1 76 ? -24.980 -20.343 -0.079 1.00 83.00 76 GLY A O 1
ATOM 594 N N . LEU A 1 77 ? -23.798 -19.151 1.409 1.00 83.19 77 LEU A N 1
ATOM 595 C CA . LEU A 1 77 ? -24.204 -17.829 0.950 1.00 83.19 77 LEU A CA 1
ATOM 596 C C . LEU A 1 77 ? -23.208 -17.292 -0.084 1.00 83.19 77 LEU A C 1
ATOM 598 O O . LEU A 1 77 ? -21.995 -17.357 0.115 1.00 83.19 77 LEU A O 1
ATOM 602 N N . GLN A 1 78 ? -23.724 -16.710 -1.167 1.00 81.38 78 GLN A N 1
ATOM 603 C CA . GLN A 1 78 ? -22.922 -15.975 -2.145 1.00 81.38 78 GLN A CA 1
ATOM 604 C C . GLN A 1 78 ? -23.083 -14.475 -1.917 1.00 81.38 78 GLN A C 1
ATOM 606 O O . GLN A 1 78 ? -24.200 -13.957 -1.893 1.00 81.38 78 GLN A O 1
ATOM 611 N N . LEU A 1 79 ? -21.960 -13.781 -1.741 1.00 81.56 79 LEU A N 1
ATOM 612 C CA . LEU A 1 79 ? -21.944 -12.328 -1.625 1.00 81.56 79 LEU A CA 1
ATOM 613 C C . LEU A 1 79 ? -22.104 -11.721 -3.028 1.00 81.56 79 LEU A C 1
ATOM 615 O O . LEU A 1 79 ? -21.377 -12.123 -3.940 1.00 81.56 79 LEU A O 1
ATOM 619 N N . PRO A 1 80 ? -23.022 -10.764 -3.232 1.00 83.12 80 PRO A N 1
ATOM 620 C CA . PRO A 1 80 ? -23.122 -10.054 -4.500 1.00 83.12 80 PRO A CA 1
ATOM 621 C C . PRO A 1 80 ? -21.834 -9.282 -4.788 1.00 83.12 80 PRO A C 1
ATOM 623 O O . PRO A 1 80 ? -21.394 -8.479 -3.970 1.00 83.12 80 PRO A O 1
ATOM 626 N N . THR A 1 81 ? -21.254 -9.482 -5.971 1.00 71.88 81 THR A N 1
ATOM 627 C CA . THR A 1 81 ? -19.983 -8.853 -6.375 1.00 71.88 81 THR A CA 1
ATOM 628 C C . THR A 1 81 ? -20.055 -7.323 -6.405 1.00 71.88 81 THR A C 1
ATOM 630 O O . THR A 1 81 ? -19.047 -6.657 -6.211 1.00 71.88 81 THR A O 1
ATOM 633 N N . ALA A 1 82 ? -21.248 -6.766 -6.632 1.00 74.25 82 ALA A N 1
ATOM 634 C CA . ALA A 1 82 ? -21.489 -5.325 -6.670 1.00 74.25 82 ALA A CA 1
ATOM 635 C C . ALA A 1 82 ? -21.812 -4.711 -5.292 1.00 74.25 82 ALA A C 1
ATOM 637 O O . ALA A 1 82 ? -21.986 -3.498 -5.202 1.00 74.25 82 ALA A O 1
ATOM 638 N N . ALA A 1 83 ? -21.935 -5.517 -4.230 1.00 83.00 83 ALA A N 1
ATOM 639 C CA . ALA A 1 83 ? -22.301 -5.012 -2.912 1.00 83.00 83 ALA A CA 1
ATOM 640 C C . ALA A 1 83 ? -21.087 -4.460 -2.152 1.00 83.00 83 ALA A C 1
ATOM 642 O O . ALA A 1 83 ? -20.059 -5.126 -2.016 1.00 83.00 83 ALA A O 1
ATOM 643 N N . CYS A 1 84 ? -21.239 -3.276 -1.561 1.00 84.06 84 CYS A N 1
ATOM 644 C CA . CYS A 1 84 ? -20.245 -2.701 -0.661 1.00 84.06 84 CYS A CA 1
ATOM 645 C C . CYS A 1 84 ? -20.318 -3.375 0.712 1.00 84.06 84 CYS A C 1
ATOM 647 O O . CYS A 1 84 ? -21.356 -3.331 1.376 1.00 84.06 84 CYS A O 1
ATOM 649 N N . VAL A 1 85 ? -19.213 -3.952 1.185 1.00 82.81 85 VAL A N 1
ATOM 650 C CA . VAL A 1 85 ? -19.126 -4.454 2.562 1.00 82.81 85 VAL A CA 1
ATOM 651 C C . VAL A 1 85 ? -18.643 -3.337 3.482 1.00 82.81 85 VAL A C 1
ATOM 653 O O . VAL A 1 85 ? -17.571 -2.769 3.281 1.00 82.81 85 VAL A O 1
ATOM 656 N N . VAL A 1 86 ? -19.450 -3.015 4.487 1.00 84.44 86 VAL A N 1
ATOM 657 C CA . VAL A 1 86 ? -19.295 -1.831 5.337 1.00 84.44 86 VAL A CA 1
ATOM 658 C C . VAL A 1 86 ? -19.352 -2.198 6.816 1.00 84.44 86 VAL A C 1
ATOM 660 O O . VAL A 1 86 ? -19.976 -3.182 7.226 1.00 84.44 86 VAL A O 1
ATOM 663 N N . SER A 1 87 ? -18.687 -1.393 7.640 1.00 83.00 87 SER A N 1
ATOM 664 C CA . SER A 1 87 ? -18.653 -1.589 9.087 1.00 83.00 87 SER A CA 1
ATOM 665 C C . SER A 1 87 ? -19.986 -1.234 9.755 1.00 83.00 87 SER A C 1
ATOM 667 O O . SER A 1 87 ? -20.788 -0.443 9.248 1.00 83.00 87 SER A O 1
ATOM 669 N N . MET A 1 88 ? -20.195 -1.745 10.970 1.00 85.19 88 MET A N 1
ATOM 670 C CA . MET A 1 88 ? -21.300 -1.306 11.831 1.00 85.19 88 MET A CA 1
ATOM 671 C C . MET A 1 88 ? -21.293 0.203 12.125 1.00 85.19 88 MET A C 1
ATOM 673 O O . MET A 1 88 ? -22.357 0.768 12.383 1.00 85.19 88 MET A O 1
ATOM 677 N N . GLY A 1 89 ? -20.131 0.865 12.061 1.00 82.88 89 GLY A N 1
ATOM 678 C CA . GLY A 1 89 ? -20.011 2.315 12.244 1.00 82.88 89 GLY A CA 1
ATOM 679 C C . GLY A 1 89 ? -20.825 3.093 11.211 1.00 82.88 89 GLY A C 1
ATOM 680 O O . GLY A 1 89 ? -21.647 3.927 11.584 1.00 82.88 89 GLY A O 1
ATOM 681 N N . TRP A 1 90 ? -20.709 2.719 9.934 1.00 90.25 90 TRP A N 1
ATOM 682 C CA . TRP A 1 90 ? -21.487 3.324 8.850 1.00 90.25 90 TRP A CA 1
ATOM 683 C C . TRP A 1 90 ? -22.997 3.193 9.067 1.00 90.25 90 TRP A C 1
ATOM 685 O O . TRP A 1 90 ? -23.746 4.157 8.901 1.00 90.25 90 TRP A O 1
ATOM 695 N N . LEU A 1 91 ? -23.464 2.019 9.510 1.00 90.81 91 LEU A N 1
ATOM 696 C CA . LEU A 1 91 ? -24.885 1.820 9.799 1.00 90.81 91 LEU A CA 1
ATOM 697 C C . LEU A 1 91 ? -25.353 2.712 10.957 1.00 90.81 91 LEU A C 1
ATOM 699 O O . LEU A 1 91 ? -26.454 3.260 10.909 1.00 90.81 91 LEU A O 1
ATOM 703 N N . VAL A 1 92 ? -24.528 2.890 11.991 1.00 87.31 92 VAL A N 1
ATOM 704 C CA . VAL A 1 92 ? -24.831 3.803 13.103 1.00 87.31 92 VAL A CA 1
ATOM 705 C C . VAL A 1 92 ? -24.921 5.250 12.619 1.00 87.31 92 VAL A C 1
ATOM 707 O O . VAL A 1 92 ? -25.807 5.980 13.065 1.00 87.31 92 VAL A O 1
ATOM 710 N N . GLU A 1 93 ? -24.056 5.674 11.702 1.00 88.25 93 GLU A N 1
ATOM 711 C CA . GLU A 1 93 ? -24.113 7.010 11.102 1.00 88.25 93 GLU A CA 1
ATOM 712 C C . GLU A 1 93 ? -25.369 7.204 10.249 1.00 88.25 93 GLU A C 1
ATOM 714 O O . GLU A 1 93 ? -26.084 8.191 10.441 1.00 88.25 93 GLU A O 1
ATOM 719 N N . CYS A 1 94 ? -25.731 6.215 9.427 1.00 91.06 94 CYS A N 1
ATOM 720 C CA . CYS A 1 94 ? -26.992 6.211 8.683 1.00 91.06 94 CYS A CA 1
ATOM 721 C C . CYS A 1 94 ? -28.205 6.301 9.620 1.00 91.06 94 CYS A C 1
ATOM 723 O O . CYS A 1 94 ? -29.134 7.076 9.394 1.00 91.06 94 CYS A O 1
ATOM 725 N N . LEU A 1 95 ? -28.192 5.552 10.729 1.00 90.62 95 LEU A N 1
ATOM 726 C CA . LEU A 1 95 ? -29.239 5.622 11.747 1.00 90.62 95 LEU A CA 1
ATOM 727 C C . LEU A 1 95 ? -29.275 6.998 12.421 1.00 90.62 95 LEU A C 1
ATOM 729 O O . LEU A 1 95 ? -30.359 7.523 12.660 1.00 90.62 95 LEU A O 1
ATOM 733 N N . LYS A 1 96 ? -28.138 7.626 12.726 1.00 89.44 96 LYS A N 1
ATOM 734 C CA . LYS A 1 96 ? -28.117 8.988 13.290 1.00 89.44 96 LYS A CA 1
ATOM 735 C C . LYS A 1 96 ? -28.710 9.999 12.307 1.00 89.44 96 LYS A C 1
ATOM 737 O O . LYS A 1 96 ? -29.593 10.759 12.701 1.00 89.44 96 LYS A O 1
ATOM 742 N N . ALA A 1 97 ? -28.303 9.936 11.041 1.00 90.19 97 ALA A N 1
ATOM 743 C CA . ALA A 1 97 ? -28.783 10.809 9.972 1.00 90.19 97 ALA A CA 1
ATOM 744 C C . ALA A 1 97 ? -30.222 10.502 9.517 1.00 90.19 97 ALA A C 1
ATOM 746 O O . ALA A 1 97 ? -30.868 11.350 8.911 1.00 90.19 97 ALA A O 1
ATOM 747 N N . SER A 1 98 ? -30.749 9.313 9.835 1.00 91.81 98 SER A N 1
ATOM 748 C CA . SER A 1 98 ? -32.021 8.788 9.306 1.00 91.81 98 SER A CA 1
ATOM 749 C C . SER A 1 98 ? -32.071 8.809 7.769 1.00 91.81 98 SER A C 1
ATOM 751 O O . SER A 1 98 ? -33.111 9.070 7.172 1.00 91.81 98 SER A O 1
ATOM 753 N N . ALA A 1 99 ? -30.923 8.554 7.143 1.00 92.06 99 ALA A N 1
ATOM 754 C CA . ALA A 1 99 ? -30.735 8.482 5.701 1.00 92.06 99 ALA A CA 1
ATOM 755 C C . ALA A 1 99 ? -29.593 7.506 5.392 1.00 92.06 99 ALA A C 1
ATOM 757 O O . ALA A 1 99 ? -28.712 7.302 6.228 1.00 92.06 99 ALA A O 1
ATOM 758 N N . VAL A 1 100 ? -29.597 6.911 4.197 1.00 91.19 100 VAL A N 1
ATOM 759 C CA . VAL A 1 100 ? -28.441 6.146 3.711 1.00 91.19 100 VAL A CA 1
ATOM 760 C C . VAL A 1 100 ? -27.370 7.142 3.289 1.00 91.19 100 VAL A C 1
ATOM 762 O O . VAL A 1 100 ? -27.604 7.969 2.408 1.00 91.19 100 VAL A O 1
ATOM 765 N N . LEU A 1 101 ? -26.223 7.094 3.958 1.00 88.12 101 LEU A N 1
ATOM 766 C CA . LEU A 1 101 ? -25.098 7.979 3.685 1.00 88.12 101 LEU A CA 1
ATOM 767 C C . LEU A 1 101 ? -24.185 7.366 2.616 1.00 88.12 101 LEU A C 1
ATOM 769 O O . LEU A 1 101 ? -24.072 6.137 2.557 1.00 88.12 101 LEU A O 1
ATOM 773 N N . PRO A 1 102 ? -23.497 8.189 1.806 1.00 85.75 102 PRO A N 1
ATOM 774 C CA . PRO A 1 102 ? -22.426 7.709 0.943 1.00 85.75 102 PRO A CA 1
ATOM 775 C C . PRO A 1 102 ? -21.401 6.890 1.736 1.00 85.75 102 PRO A C 1
ATOM 777 O O . PRO A 1 102 ? -21.075 7.210 2.881 1.00 85.75 102 PRO A O 1
ATOM 780 N N . VAL A 1 103 ? -20.905 5.810 1.138 1.00 78.06 103 VAL A N 1
ATOM 781 C CA . VAL A 1 103 ? -19.814 5.032 1.727 1.00 78.06 103 VAL A CA 1
ATOM 782 C C . VAL A 1 103 ? -18.515 5.811 1.526 1.00 78.06 103 VAL A C 1
ATOM 784 O O . VAL A 1 103 ? -18.229 6.288 0.433 1.00 78.06 103 VAL A O 1
ATOM 787 N N . GLU A 1 104 ? -17.727 5.926 2.589 1.00 74.75 104 GLU A N 1
ATOM 788 C CA . GLU A 1 104 ? -16.426 6.602 2.597 1.00 74.75 104 GLU A CA 1
ATOM 789 C C . GLU A 1 104 ? -15.358 5.570 2.970 1.00 74.75 104 GLU A C 1
ATOM 791 O O . GLU A 1 104 ? -15.676 4.490 3.469 1.00 74.75 104 GLU A O 1
ATOM 796 N N . GLU A 1 105 ? -14.078 5.878 2.769 1.00 56.88 105 GLU A N 1
ATOM 797 C CA . GLU A 1 105 ? -12.996 4.926 3.061 1.00 56.88 105 GLU A CA 1
ATOM 798 C C . GLU A 1 105 ? -12.964 4.500 4.546 1.00 56.88 105 GLU A C 1
ATOM 800 O O . GLU A 1 105 ? -12.598 3.372 4.864 1.00 56.88 105 GLU A O 1
ATOM 805 N N . SER A 1 106 ? -13.397 5.378 5.456 1.00 56.12 106 SER A N 1
ATOM 806 C CA . SER A 1 106 ? -13.561 5.119 6.897 1.00 56.12 106 SER A CA 1
ATOM 807 C C . SER A 1 106 ? -14.660 4.097 7.221 1.00 56.12 106 SER A C 1
ATOM 809 O O . SER A 1 106 ? -14.647 3.491 8.293 1.00 56.12 106 SER A O 1
ATOM 811 N N . HIS A 1 107 ? -15.612 3.908 6.305 1.00 62.00 107 HIS A N 1
ATOM 812 C CA . HIS A 1 107 ? -16.747 2.997 6.431 1.00 62.00 107 HIS A CA 1
ATOM 813 C C . HIS A 1 107 ? -16.418 1.574 5.970 1.00 62.00 107 HIS A C 1
ATOM 815 O O . HIS A 1 107 ? -17.103 0.627 6.372 1.00 62.00 107 HIS A O 1
ATOM 821 N N . LEU A 1 108 ? -15.373 1.429 5.154 1.00 54.28 108 LEU A N 1
ATOM 822 C CA . LEU A 1 108 ? -14.821 0.159 4.695 1.00 54.28 108 LEU A CA 1
ATOM 823 C C . LEU A 1 108 ? -13.940 -0.464 5.793 1.00 54.28 108 LEU A C 1
ATOM 825 O O . LEU A 1 108 ? -13.615 0.188 6.783 1.00 54.28 108 LEU A O 1
ATOM 829 N N . PHE A 1 109 ? -13.620 -1.753 5.655 1.00 51.41 109 PHE A N 1
ATOM 830 C CA . PHE A 1 109 ? -12.949 -2.590 6.661 1.00 51.41 109 PHE A CA 1
ATOM 831 C C . PHE A 1 109 ? -11.935 -1.864 7.551 1.00 51.41 109 PHE A C 1
ATOM 833 O O . PHE A 1 109 ? -11.051 -1.150 7.069 1.00 51.41 109 PHE A O 1
ATOM 840 N N . LYS A 1 110 ? -12.026 -2.127 8.863 1.00 45.97 110 LYS A N 1
ATOM 841 C CA . LYS A 1 110 ? -11.002 -1.728 9.828 1.00 45.97 110 LYS A CA 1
ATOM 842 C C . LYS A 1 110 ? -9.667 -2.270 9.321 1.00 45.97 110 LYS A C 1
ATOM 844 O O . LYS A 1 110 ? -9.461 -3.479 9.274 1.00 45.97 110 LYS A O 1
ATOM 849 N N . LYS A 1 111 ? -8.758 -1.371 8.940 1.00 50.06 111 LYS A N 1
ATOM 850 C CA . LYS A 1 111 ? -7.346 -1.729 8.801 1.00 50.06 111 LYS A CA 1
ATOM 851 C C . LYS A 1 111 ? -6.933 -2.433 10.087 1.00 50.06 111 LYS A C 1
ATOM 853 O O . LYS A 1 111 ? -7.340 -1.998 11.167 1.00 50.06 111 LYS A O 1
ATOM 858 N N . ASP A 1 112 ? -6.164 -3.510 9.952 1.00 75.50 112 ASP A N 1
ATOM 859 C CA . ASP A 1 112 ? -5.602 -4.232 11.091 1.00 75.50 112 ASP A CA 1
ATOM 860 C C . ASP A 1 112 ? -5.028 -3.188 12.061 1.00 75.50 112 ASP A C 1
ATOM 862 O O . ASP A 1 112 ? -4.228 -2.333 11.672 1.00 75.50 112 ASP A O 1
ATOM 866 N N . ALA A 1 113 ? -5.515 -3.183 13.302 1.00 85.75 113 ALA A N 1
ATOM 867 C CA . ALA A 1 113 ? -5.167 -2.180 14.302 1.00 85.75 113 ALA A CA 1
ATOM 868 C C . ALA A 1 113 ? -3.647 -2.003 14.429 1.00 85.75 113 ALA A C 1
ATOM 870 O O . ALA A 1 113 ? -3.152 -0.888 14.608 1.00 85.75 113 ALA A O 1
ATOM 871 N N . LEU A 1 114 ? -2.894 -3.094 14.275 1.00 91.56 114 LEU A N 1
ATOM 872 C CA . LEU A 1 114 ? -1.439 -3.061 14.312 1.00 91.56 114 LEU A CA 1
ATOM 873 C C . LEU A 1 114 ? -0.837 -2.434 13.049 1.00 91.56 114 LEU A C 1
ATOM 875 O O . LEU A 1 114 ? 0.179 -1.755 13.152 1.00 91.56 114 LEU A O 1
ATOM 879 N N . GLU A 1 115 ? -1.462 -2.581 11.882 1.00 90.50 115 GLU A N 1
ATOM 880 C CA . GLU A 1 115 ? -1.052 -1.869 10.663 1.00 90.50 115 GLU A CA 1
ATOM 881 C C . GLU A 1 115 ? -1.318 -0.364 10.762 1.00 90.50 115 GLU A C 1
ATOM 883 O O . GLU A 1 115 ? -0.513 0.430 10.279 1.00 90.50 115 GLU A O 1
ATOM 888 N N . VAL A 1 116 ? -2.401 0.056 11.429 1.00 91.00 116 VAL A N 1
ATOM 889 C CA . VAL A 1 116 ? -2.640 1.483 11.713 1.00 91.00 116 VAL A CA 1
ATOM 890 C C . VAL A 1 116 ? -1.540 2.038 12.613 1.00 91.00 116 VAL A C 1
ATOM 892 O O . VAL A 1 116 ? -0.977 3.093 12.321 1.00 91.00 116 VAL A O 1
ATOM 895 N N . LEU A 1 117 ? -1.200 1.322 13.687 1.00 95.44 117 LEU A N 1
ATOM 896 C CA . LEU A 1 117 ? -0.136 1.723 14.608 1.00 95.44 117 LEU A CA 1
ATOM 897 C C . LEU A 1 117 ? 1.243 1.715 13.940 1.00 95.44 117 LEU A C 1
ATOM 899 O O . LEU A 1 117 ? 2.049 2.613 14.196 1.00 95.44 117 LEU A O 1
ATOM 903 N N . GLN A 1 118 ? 1.498 0.741 13.062 1.00 95.06 118 GLN A N 1
ATOM 904 C CA . GLN A 1 118 ? 2.688 0.697 12.218 1.00 95.06 118 GLN A CA 1
ATOM 905 C C . GLN A 1 118 ? 2.764 1.946 11.337 1.00 95.06 118 GLN A C 1
ATOM 907 O O . GLN A 1 118 ? 3.734 2.693 11.440 1.00 95.06 118 GLN A O 1
ATOM 912 N N . LEU A 1 119 ? 1.739 2.196 10.518 1.00 93.12 119 LEU A N 1
ATOM 913 C CA . LEU A 1 119 ? 1.715 3.317 9.581 1.00 93.12 119 LEU A CA 1
ATOM 914 C C . LEU A 1 119 ? 1.831 4.657 10.314 1.00 93.12 119 LEU A C 1
ATOM 916 O O . LEU A 1 119 ? 2.557 5.547 9.888 1.00 93.12 119 LEU A O 1
ATOM 920 N N . HIS A 1 120 ? 1.159 4.810 11.454 1.00 95.06 120 HIS A N 1
ATOM 921 C CA . HIS A 1 120 ? 1.270 6.010 12.278 1.00 95.06 120 HIS A CA 1
ATOM 922 C C . HIS A 1 120 ? 2.700 6.255 12.774 1.00 95.06 120 HIS A C 1
ATOM 924 O O . HIS A 1 120 ? 3.163 7.396 12.747 1.00 95.06 120 HIS A O 1
ATOM 930 N N . ALA A 1 121 ? 3.413 5.205 13.191 1.00 94.94 121 ALA A N 1
ATOM 931 C CA . ALA A 1 121 ? 4.822 5.317 13.551 1.00 94.94 121 ALA A CA 1
ATOM 932 C C . ALA A 1 121 ? 5.683 5.680 12.322 1.00 94.94 121 ALA A C 1
ATOM 934 O O . ALA A 1 121 ? 6.453 6.636 12.380 1.00 94.94 121 ALA A O 1
ATOM 935 N N . GLU A 1 122 ? 5.491 5.011 11.183 1.00 93.50 122 GLU A N 1
ATOM 936 C CA . GLU A 1 122 ? 6.212 5.315 9.933 1.00 93.50 122 GLU A CA 1
ATOM 937 C C . GLU A 1 122 ? 6.024 6.775 9.492 1.00 93.50 122 GLU A C 1
ATOM 939 O O . GLU A 1 122 ? 6.986 7.442 9.125 1.00 93.50 122 GLU A O 1
ATOM 944 N N . LEU A 1 123 ? 4.805 7.312 9.592 1.00 93.38 123 LEU A N 1
ATOM 945 C CA . LEU A 1 123 ? 4.501 8.697 9.222 1.00 93.38 123 LEU A CA 1
ATOM 946 C C . LEU A 1 123 ? 5.081 9.718 10.212 1.00 93.38 123 LEU A C 1
ATOM 948 O O . LEU A 1 123 ? 5.448 10.831 9.814 1.00 93.38 123 LEU A O 1
ATOM 952 N N . LYS A 1 124 ? 5.179 9.366 11.501 1.00 91.38 124 LYS A N 1
ATOM 953 C CA . LYS A 1 124 ? 5.846 10.210 12.502 1.00 91.38 124 LYS A CA 1
ATOM 954 C C . LYS A 1 124 ? 7.341 10.310 12.259 1.00 91.38 124 LYS A C 1
ATOM 956 O O . LYS A 1 124 ? 7.867 11.411 12.416 1.00 91.38 124 LYS A O 1
ATOM 961 N N . ASP A 1 125 ? 7.983 9.236 11.802 1.00 82.00 125 ASP A N 1
ATOM 962 C CA . ASP A 1 125 ? 9.374 9.229 11.325 1.00 82.00 125 ASP A CA 1
ATOM 963 C C . ASP A 1 125 ? 10.361 9.898 12.310 1.00 82.00 125 ASP A C 1
ATOM 965 O O . ASP A 1 125 ? 11.217 10.700 11.937 1.00 82.00 125 ASP A O 1
ATOM 969 N N . GLY A 1 126 ? 10.165 9.662 13.611 1.00 78.94 126 GLY A N 1
ATOM 970 C CA . GLY A 1 126 ? 11.081 10.057 14.675 1.00 78.94 126 GLY A CA 1
ATOM 971 C C . GLY A 1 126 ? 12.124 8.975 14.970 1.00 78.94 126 GLY A C 1
ATOM 972 O O . GLY A 1 126 ? 12.012 7.827 14.540 1.00 78.94 126 GLY A O 1
ATOM 973 N N . SER A 1 127 ? 13.131 9.311 15.782 1.00 73.69 127 SER A N 1
ATOM 974 C CA . SER A 1 127 ? 14.270 8.423 16.085 1.00 73.69 127 SER A CA 1
ATOM 975 C C . SER A 1 127 ? 13.886 7.060 16.681 1.00 73.69 127 SER A C 1
ATOM 977 O O . SER A 1 127 ? 14.610 6.084 16.496 1.00 73.69 127 SER A O 1
ATOM 979 N N . GLN A 1 128 ? 12.750 6.971 17.380 1.00 76.56 128 GLN A N 1
ATOM 980 C CA . GLN A 1 128 ? 12.226 5.721 17.945 1.00 76.56 128 GLN A CA 1
ATOM 981 C C . GLN A 1 128 ? 11.087 5.105 17.123 1.00 76.56 128 GLN A C 1
ATOM 983 O O . GLN A 1 128 ? 10.653 3.994 17.419 1.00 76.56 128 GLN A O 1
ATOM 988 N N . ASP A 1 129 ? 10.576 5.789 16.104 1.00 86.19 129 ASP A N 1
ATOM 989 C CA . ASP A 1 129 ? 9.363 5.339 15.427 1.00 86.19 129 ASP A CA 1
ATOM 990 C C . ASP A 1 129 ? 9.625 4.198 14.445 1.00 86.19 129 ASP A C 1
ATOM 992 O O . ASP A 1 129 ? 8.780 3.318 14.302 1.00 86.19 129 ASP A O 1
ATOM 996 N N . TYR A 1 130 ? 10.826 4.118 13.863 1.00 88.38 130 TYR A N 1
ATOM 997 C CA . TYR A 1 130 ? 11.208 2.975 13.030 1.00 88.38 130 TYR A CA 1
ATOM 998 C C . TYR A 1 130 ? 11.133 1.644 13.797 1.00 88.38 130 TYR A C 1
ATOM 1000 O O . TYR A 1 130 ? 10.581 0.657 13.307 1.00 88.38 130 TYR A O 1
ATOM 1008 N N . SER A 1 131 ? 11.650 1.601 15.031 1.00 91.69 131 SER A N 1
ATOM 1009 C CA . SER A 1 131 ? 11.616 0.379 15.844 1.00 91.69 131 SER A CA 1
ATOM 1010 C C . SER A 1 131 ? 10.195 0.033 16.293 1.00 91.69 131 SER A C 1
ATOM 1012 O O . SER A 1 131 ? 9.839 -1.147 16.327 1.00 91.69 131 SER A O 1
ATOM 1014 N N . ARG A 1 132 ? 9.359 1.044 16.568 1.00 93.56 132 ARG A N 1
ATOM 1015 C CA . ARG A 1 132 ? 7.929 0.864 16.860 1.00 93.56 132 ARG A CA 1
ATOM 1016 C C . ARG A 1 132 ? 7.173 0.308 15.657 1.00 93.56 132 ARG A C 1
ATOM 1018 O O . ARG A 1 132 ? 6.474 -0.690 15.804 1.00 93.56 132 ARG A O 1
ATOM 1025 N N . ALA A 1 133 ? 7.350 0.903 14.479 1.00 94.38 133 ALA A N 1
ATOM 1026 C CA . ALA A 1 133 ? 6.760 0.427 13.233 1.00 94.38 133 ALA A CA 1
ATOM 1027 C C . ALA A 1 133 ? 7.146 -1.031 12.965 1.00 94.38 133 ALA A C 1
ATOM 1029 O O . ALA A 1 133 ? 6.283 -1.877 12.735 1.00 94.38 133 ALA A O 1
ATOM 1030 N N . LEU A 1 134 ? 8.435 -1.356 13.097 1.00 93.62 134 LEU A N 1
ATOM 1031 C CA . LEU A 1 134 ? 8.926 -2.720 12.932 1.00 93.62 134 LEU A CA 1
ATOM 1032 C C . LEU A 1 134 ? 8.304 -3.694 13.944 1.00 93.62 134 LEU A C 1
ATOM 1034 O O . LEU A 1 134 ? 7.969 -4.818 13.573 1.00 93.62 134 LEU A O 1
ATOM 1038 N N . ALA A 1 135 ? 8.135 -3.283 15.204 1.00 94.81 135 ALA A N 1
ATOM 1039 C CA . ALA A 1 135 ? 7.494 -4.106 16.226 1.00 94.81 135 ALA A CA 1
ATOM 1040 C C . ALA A 1 135 ? 6.023 -4.395 15.884 1.00 94.81 135 ALA A C 1
ATOM 1042 O O . ALA A 1 135 ? 5.614 -5.556 15.905 1.00 94.81 135 ALA A O 1
ATOM 1043 N N . PHE A 1 136 ? 5.248 -3.374 15.502 1.00 95.88 136 PHE A N 1
ATOM 1044 C CA . PHE A 1 136 ? 3.852 -3.551 15.086 1.00 95.88 136 PHE A CA 1
ATOM 1045 C C . PHE A 1 136 ? 3.724 -4.411 13.829 1.00 95.88 136 PHE A C 1
ATOM 1047 O O . PHE A 1 136 ? 2.889 -5.313 13.790 1.00 95.88 136 PHE A O 1
ATOM 1054 N N . ARG A 1 137 ? 4.612 -4.213 12.849 1.00 94.44 137 ARG A N 1
ATOM 1055 C CA . ARG A 1 137 ? 4.674 -5.040 11.642 1.00 94.44 137 ARG A CA 1
ATOM 1056 C C . ARG A 1 137 ? 4.897 -6.511 11.978 1.00 94.44 137 ARG A C 1
ATOM 1058 O O . ARG A 1 137 ? 4.175 -7.374 11.488 1.00 94.44 137 ARG A O 1
ATOM 1065 N N . ARG A 1 138 ? 5.894 -6.813 12.818 1.00 94.00 138 ARG A N 1
ATOM 1066 C CA . ARG A 1 138 ? 6.199 -8.194 13.230 1.00 94.00 138 ARG A CA 1
ATOM 1067 C C . ARG A 1 138 ? 5.037 -8.825 13.985 1.00 94.00 138 ARG A C 1
ATOM 1069 O O . ARG A 1 138 ? 4.697 -9.970 13.703 1.00 94.00 138 ARG A O 1
ATOM 1076 N N . ALA A 1 139 ? 4.408 -8.070 14.881 1.00 93.81 139 ALA A N 1
ATOM 1077 C CA . ALA A 1 139 ? 3.229 -8.520 15.602 1.00 93.81 139 ALA A CA 1
ATOM 1078 C C . ALA A 1 139 ? 2.046 -8.813 14.662 1.00 93.81 139 ALA A C 1
ATOM 1080 O O . ALA A 1 139 ? 1.473 -9.894 14.755 1.00 93.81 139 ALA A O 1
ATOM 1081 N N . SER A 1 140 ? 1.726 -7.923 13.713 1.00 90.81 140 SER A N 1
ATOM 1082 C CA . SER A 1 140 ? 0.675 -8.161 12.706 1.00 90.81 140 SER A CA 1
ATOM 1083 C C . SER A 1 140 ? 0.968 -9.417 11.879 1.00 90.81 140 SER A C 1
ATOM 1085 O O . SER A 1 140 ? 0.108 -10.288 11.747 1.00 90.81 140 SER A O 1
ATOM 1087 N N . CYS A 1 141 ? 2.203 -9.582 11.388 1.00 87.12 141 CYS A N 1
ATOM 1088 C CA . CYS A 1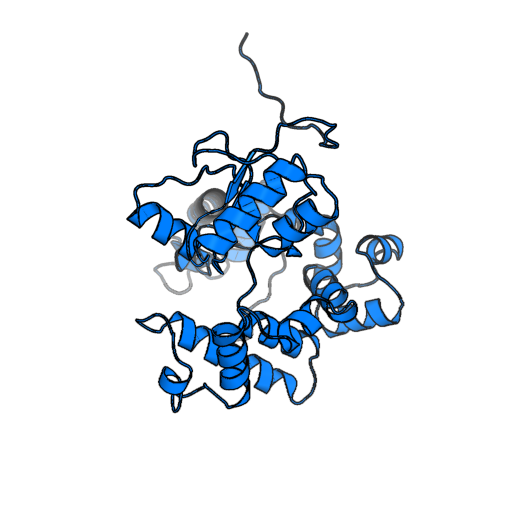 141 ? 2.599 -10.786 10.653 1.00 87.12 141 CYS A CA 1
ATOM 1089 C C . CYS A 1 141 ? 2.443 -12.063 11.488 1.00 87.12 141 CYS A C 1
ATOM 1091 O O . CYS A 1 141 ? 1.919 -13.054 10.982 1.00 87.12 141 CYS A O 1
ATOM 1093 N N . LEU A 1 142 ? 2.878 -12.043 12.753 1.00 88.62 142 LEU A N 1
ATOM 1094 C CA . LEU A 1 142 ? 2.703 -13.172 13.661 1.00 88.62 142 LEU A CA 1
ATOM 1095 C C . LEU A 1 142 ? 1.221 -13.525 13.811 1.00 88.62 142 LEU A C 1
ATOM 1097 O O . LEU A 1 142 ? 0.865 -14.679 13.578 1.00 88.62 142 LEU A O 1
ATOM 1101 N N . LEU A 1 143 ? 0.366 -12.550 14.143 1.00 85.62 143 LEU A N 1
ATOM 1102 C CA . LEU A 1 143 ? -1.072 -12.770 14.327 1.00 85.62 143 LEU A CA 1
ATOM 1103 C C . LEU A 1 143 ? -1.728 -13.355 13.071 1.00 85.62 143 LEU A C 1
ATOM 1105 O O . LEU A 1 143 ? -2.483 -14.317 13.175 1.00 85.62 143 LEU A O 1
ATOM 1109 N N . LYS A 1 144 ? -1.376 -12.846 11.886 1.00 81.75 144 LYS A N 1
ATOM 1110 C CA . LYS A 1 144 ? -1.865 -13.358 10.594 1.00 81.75 144 LYS A CA 1
ATOM 1111 C C . LYS A 1 144 ? -1.404 -14.780 10.281 1.00 81.75 144 LYS A C 1
ATOM 1113 O O . LYS A 1 144 ? -2.040 -15.461 9.486 1.00 81.75 144 LYS A O 1
ATOM 1118 N N . SER A 1 145 ? -0.302 -15.228 10.880 1.00 81.94 145 SER A N 1
ATOM 1119 C CA . SER A 1 145 ? 0.240 -16.576 10.672 1.00 81.94 145 SER A CA 1
ATOM 1120 C C . SER A 1 145 ? -0.258 -17.614 11.678 1.00 81.94 145 SER A C 1
ATOM 1122 O O . SER A 1 145 ? 0.051 -18.798 11.530 1.00 81.94 145 SER A O 1
ATOM 1124 N N . LEU A 1 146 ? -1.000 -17.203 12.714 1.00 80.75 146 LEU A N 1
ATOM 1125 C CA . LEU A 1 146 ? -1.487 -18.137 13.723 1.00 80.75 146 LEU A CA 1
ATOM 1126 C C . LEU A 1 146 ? -2.471 -19.134 13.089 1.00 80.75 146 LEU A C 1
ATOM 1128 O O . LEU A 1 146 ? -3.380 -18.731 12.365 1.00 80.75 146 LEU A O 1
ATOM 1132 N N . PRO A 1 147 ? -2.369 -20.438 13.405 1.00 80.94 147 PRO A N 1
ATOM 1133 C CA . PRO A 1 147 ? -3.290 -21.442 12.873 1.00 80.94 147 PRO A CA 1
ATOM 1134 C C . PRO A 1 147 ? -4.661 -21.424 13.576 1.00 80.94 147 PRO A C 1
ATOM 1136 O O . PRO A 1 147 ? -5.480 -22.317 13.366 1.00 80.94 147 PRO A O 1
ATOM 1139 N N . PHE A 1 148 ? -4.909 -20.442 14.445 1.00 77.94 148 PHE A N 1
ATOM 1140 C CA . PHE A 1 148 ? -6.120 -20.309 15.244 1.00 77.94 148 PHE A CA 1
ATOM 1141 C C . PHE A 1 148 ? -6.522 -18.840 15.405 1.00 77.94 148 PHE A C 1
ATOM 1143 O O . PHE A 1 148 ? -5.686 -17.942 15.372 1.00 77.94 148 PHE A O 1
ATOM 1150 N N . GLU A 1 149 ? -7.814 -18.606 15.639 1.00 72.56 149 GLU A N 1
ATOM 1151 C CA . GLU A 1 149 ? -8.333 -17.291 16.028 1.00 72.56 149 GLU A CA 1
ATOM 1152 C C . GLU A 1 149 ? -8.008 -17.023 17.505 1.00 72.56 149 GLU A C 1
ATOM 1154 O O . GLU A 1 149 ? -8.280 -17.859 18.375 1.00 72.56 149 GLU A O 1
ATOM 1159 N N . VAL A 1 150 ? -7.434 -15.854 17.788 1.00 76.69 150 VAL A N 1
ATOM 1160 C CA . VAL A 1 150 ? -7.161 -15.401 19.155 1.00 76.69 150 VAL A CA 1
ATOM 1161 C C . VAL A 1 150 ? -8.482 -15.007 19.809 1.00 76.69 150 VAL A C 1
ATOM 1163 O O . VAL A 1 150 ? -9.214 -14.179 19.279 1.00 76.69 150 VAL A O 1
ATOM 1166 N N . ARG A 1 151 ? -8.791 -15.601 20.962 1.00 78.25 151 ARG A N 1
ATOM 1167 C CA . ARG A 1 151 ? -9.992 -15.296 21.760 1.00 78.25 151 ARG A CA 1
ATOM 1168 C C . ARG A 1 151 ? -9.670 -14.848 23.177 1.00 78.25 151 ARG A C 1
ATOM 1170 O O . ARG A 1 151 ? -10.544 -14.359 23.878 1.00 78.25 151 ARG A O 1
ATOM 1177 N N . ASP A 1 152 ? -8.428 -15.039 23.596 1.00 80.12 152 ASP A N 1
ATOM 1178 C CA . ASP A 1 152 ? -7.938 -14.698 24.918 1.00 80.12 152 ASP A CA 1
ATOM 1179 C C . ASP A 1 152 ? -6.513 -14.134 24.787 1.00 80.12 152 ASP A C 1
ATOM 1181 O O . ASP A 1 152 ? -5.637 -14.823 24.246 1.00 80.12 152 ASP A O 1
ATOM 1185 N N . PRO A 1 153 ? -6.235 -12.921 25.302 1.00 82.50 153 PRO A N 1
ATOM 1186 C CA . PRO A 1 153 ? -4.899 -12.323 25.262 1.00 82.50 153 PRO A CA 1
ATOM 1187 C C . PRO A 1 153 ? -3.8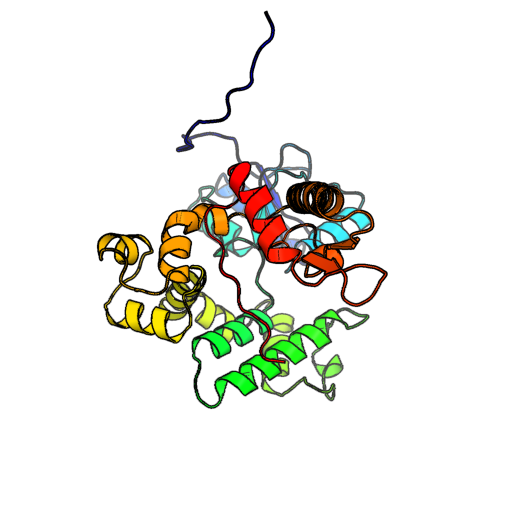03 -13.230 25.838 1.00 82.50 153 PRO A C 1
ATOM 1189 O O . PRO A 1 153 ? -2.649 -13.182 25.404 1.00 82.50 153 PRO A O 1
ATOM 1192 N N . ARG A 1 154 ? -4.140 -14.112 26.790 1.00 89.06 154 ARG A N 1
ATOM 1193 C CA . ARG A 1 154 ? -3.190 -15.060 27.394 1.00 89.06 154 ARG A CA 1
ATOM 1194 C C . ARG A 1 154 ? -2.604 -16.037 26.374 1.00 89.06 154 ARG A C 1
ATOM 1196 O O . ARG A 1 154 ? -1.469 -16.468 26.567 1.00 89.06 154 ARG A O 1
ATOM 1203 N N . GLN A 1 155 ? -3.304 -16.325 25.272 1.00 86.25 155 GLN A N 1
ATOM 1204 C CA . GLN A 1 155 ? -2.792 -17.157 24.170 1.00 86.25 155 GLN A CA 1
ATOM 1205 C C . GLN A 1 155 ? -1.583 -16.526 23.469 1.00 86.25 155 GLN A C 1
ATOM 1207 O O . GLN A 1 155 ? -0.766 -17.235 22.888 1.00 86.25 155 GLN A O 1
ATOM 1212 N N . LEU A 1 156 ? -1.475 -15.198 23.523 1.00 88.50 156 LEU A N 1
ATOM 1213 C CA . LEU A 1 156 ? -0.380 -14.440 22.925 1.00 88.50 156 LEU A CA 1
ATOM 1214 C C . LEU A 1 156 ? 0.741 -14.150 23.917 1.00 88.50 156 LEU A C 1
ATOM 1216 O O . LEU A 1 156 ? 1.845 -13.766 23.521 1.00 88.50 156 LEU A O 1
ATOM 1220 N N . SER A 1 157 ? 0.466 -14.315 25.213 1.00 78.31 157 SER A N 1
ATOM 1221 C CA . SER A 1 157 ? 1.458 -14.077 26.248 1.00 78.31 157 SER A CA 1
ATOM 1222 C C . SER A 1 157 ? 2.673 -14.979 26.008 1.00 78.31 157 SER A C 1
ATOM 1224 O O . SER A 1 157 ? 2.541 -16.187 25.822 1.00 78.31 157 SER A O 1
ATOM 1226 N N . ARG A 1 158 ? 3.870 -14.378 26.013 1.00 84.12 158 ARG A N 1
ATOM 1227 C CA . ARG A 1 158 ? 5.176 -15.029 25.769 1.00 84.12 158 ARG A CA 1
ATOM 1228 C C . ARG A 1 158 ? 5.502 -15.372 24.313 1.00 84.12 158 ARG A C 1
ATOM 1230 O O . ARG A 1 158 ? 6.598 -15.879 24.071 1.00 84.12 158 ARG A O 1
ATOM 1237 N N . LEU A 1 159 ? 4.632 -15.072 23.347 1.00 89.44 159 LEU A N 1
ATOM 1238 C CA . LEU A 1 159 ? 5.032 -15.155 21.944 1.00 89.44 159 LEU A CA 1
ATOM 1239 C C . LEU A 1 159 ? 6.065 -14.068 21.627 1.00 89.44 159 LEU A C 1
ATOM 1241 O O . LEU A 1 159 ? 5.946 -12.918 22.055 1.00 89.44 159 LEU A O 1
ATOM 1245 N N . LYS A 1 160 ? 7.096 -14.446 20.865 1.00 89.44 160 LYS A N 1
ATOM 1246 C CA . LYS A 1 160 ? 8.095 -13.505 20.349 1.00 89.44 160 LYS A CA 1
ATOM 1247 C C . LYS A 1 160 ? 7.385 -12.410 19.544 1.00 89.44 160 LYS A C 1
ATOM 1249 O O . LYS A 1 160 ? 6.391 -12.685 18.891 1.00 89.44 160 LYS A O 1
ATOM 1254 N N . ASP A 1 161 ? 7.886 -11.180 19.615 1.00 90.56 161 ASP A N 1
ATOM 1255 C CA . ASP A 1 161 ? 7.326 -10.002 18.933 1.00 90.56 161 ASP A CA 1
ATOM 1256 C C . ASP A 1 161 ? 5.944 -9.525 19.453 1.00 90.56 161 ASP A C 1
ATOM 1258 O O . ASP A 1 161 ? 5.473 -8.469 19.034 1.00 90.56 161 ASP A O 1
ATOM 1262 N N . ILE A 1 162 ? 5.343 -10.195 20.451 1.00 92.19 162 ILE A N 1
ATOM 1263 C CA . ILE A 1 162 ? 4.193 -9.673 21.211 1.00 92.19 162 ILE A CA 1
ATOM 1264 C C . ILE A 1 162 ? 4.683 -8.960 22.477 1.00 92.19 162 ILE A C 1
ATOM 1266 O O . ILE A 1 162 ? 4.876 -9.551 23.539 1.00 92.19 162 ILE A O 1
ATOM 1270 N N . GLY A 1 163 ? 4.898 -7.649 22.355 1.00 92.25 163 GLY A N 1
ATOM 1271 C CA . GLY A 1 163 ? 5.217 -6.780 23.487 1.00 92.25 163 GLY A CA 1
ATOM 1272 C C . GLY A 1 163 ? 3.982 -6.369 24.296 1.00 92.25 163 GLY A C 1
ATOM 1273 O O . GLY A 1 163 ? 2.843 -6.525 23.860 1.00 92.25 163 GLY A O 1
ATOM 1274 N N . GLY A 1 164 ? 4.206 -5.747 25.458 1.00 93.88 164 GLY A N 1
ATOM 1275 C CA . GLY A 1 164 ? 3.115 -5.289 26.328 1.00 93.88 164 GLY A CA 1
ATOM 1276 C C . GLY A 1 164 ? 2.163 -4.282 25.668 1.00 93.88 164 GLY A C 1
ATOM 1277 O O . GLY A 1 164 ? 0.988 -4.259 26.007 1.00 93.88 164 GLY A O 1
ATOM 1278 N N . HIS A 1 165 ? 2.635 -3.470 24.712 1.00 94.62 165 HIS A N 1
ATOM 1279 C CA . HIS A 1 165 ? 1.768 -2.545 23.968 1.00 94.62 165 HIS A CA 1
ATOM 1280 C C . HIS A 1 165 ? 0.830 -3.288 23.013 1.00 94.62 165 HIS A C 1
ATOM 1282 O O . HIS A 1 165 ? -0.377 -3.107 23.099 1.00 94.62 165 HIS A O 1
ATOM 1288 N N . VAL A 1 166 ? 1.366 -4.188 22.187 1.00 93.44 166 VAL A N 1
ATOM 1289 C CA . VAL A 1 166 ? 0.561 -5.044 21.300 1.00 93.44 166 VAL A CA 1
ATOM 1290 C C . VAL A 1 166 ? -0.472 -5.831 22.102 1.00 93.44 166 VAL A C 1
ATOM 1292 O O . VAL A 1 166 ? -1.637 -5.866 21.722 1.00 93.44 166 VAL A O 1
ATOM 1295 N N . LEU A 1 167 ? -0.066 -6.410 23.237 1.00 93.38 167 LEU A N 1
ATOM 1296 C CA . LEU A 1 167 ? -0.974 -7.173 24.085 1.00 93.38 167 LEU A CA 1
ATOM 1297 C C . LEU A 1 167 ? -2.139 -6.316 24.593 1.00 93.38 167 LEU A C 1
ATOM 1299 O O . LEU A 1 167 ? -3.271 -6.773 24.526 1.00 93.38 167 LEU A O 1
ATOM 1303 N N . ARG A 1 168 ? -1.888 -5.072 25.031 1.00 94.19 168 ARG A N 1
ATOM 1304 C CA . ARG A 1 168 ? -2.962 -4.142 25.425 1.00 94.19 168 ARG A CA 1
ATOM 1305 C C . ARG A 1 168 ? -3.927 -3.855 24.278 1.00 94.19 168 ARG A C 1
ATOM 1307 O O . ARG A 1 168 ? -5.126 -3.934 24.485 1.00 94.19 168 ARG A O 1
ATOM 1314 N N . VAL A 1 169 ? -3.412 -3.582 23.078 1.00 91.56 169 VAL A N 1
ATOM 1315 C CA . VAL A 1 169 ? -4.251 -3.291 21.901 1.00 91.56 169 VAL A CA 1
ATOM 1316 C C . VAL A 1 169 ? -5.131 -4.490 21.547 1.00 91.56 169 VAL A C 1
ATOM 1318 O O . VAL A 1 169 ? -6.319 -4.321 21.298 1.00 91.56 169 VAL A O 1
ATOM 1321 N N . VAL A 1 170 ? -4.575 -5.706 21.566 1.00 86.19 170 VAL A N 1
ATOM 1322 C CA . VAL A 1 170 ? -5.358 -6.927 21.323 1.00 86.19 170 VAL A CA 1
ATOM 1323 C C . VAL A 1 170 ? -6.395 -7.147 22.424 1.00 86.19 170 VAL A C 1
ATOM 1325 O O . VAL A 1 170 ? -7.528 -7.494 22.110 1.00 86.19 170 VAL A O 1
ATOM 1328 N N . THR A 1 171 ? -6.042 -6.924 23.694 1.00 86.19 171 THR A N 1
ATOM 1329 C CA . THR A 1 171 ? -7.000 -6.993 24.806 1.00 86.19 171 THR A CA 1
ATOM 1330 C C . THR A 1 171 ? -8.153 -6.015 24.607 1.00 86.19 171 THR A C 1
ATOM 1332 O O . THR A 1 171 ? -9.300 -6.441 24.668 1.00 86.19 171 THR A O 1
ATOM 1335 N N . ASP A 1 172 ? -7.874 -4.746 24.291 1.00 81.00 172 ASP A N 1
ATOM 1336 C CA . ASP A 1 172 ? -8.918 -3.746 24.047 1.00 81.00 172 ASP A CA 1
ATOM 1337 C C . ASP A 1 172 ? -9.881 -4.203 22.943 1.00 81.00 172 ASP A C 1
ATOM 1339 O O . ASP A 1 172 ? -11.095 -4.084 23.089 1.00 81.00 172 ASP A O 1
ATOM 1343 N N . ILE A 1 173 ? -9.345 -4.760 21.852 1.00 78.44 173 ILE A N 1
ATOM 1344 C CA . ILE A 1 173 ? -10.141 -5.247 20.720 1.00 78.44 173 ILE A CA 1
ATOM 1345 C C . ILE A 1 173 ? -10.983 -6.462 21.113 1.00 78.44 173 ILE A C 1
ATOM 1347 O O . ILE A 1 173 ? -12.149 -6.532 20.736 1.00 78.44 173 ILE A O 1
ATOM 1351 N N . LEU A 1 174 ? -10.435 -7.403 21.882 1.00 72.69 174 LEU A N 1
ATOM 1352 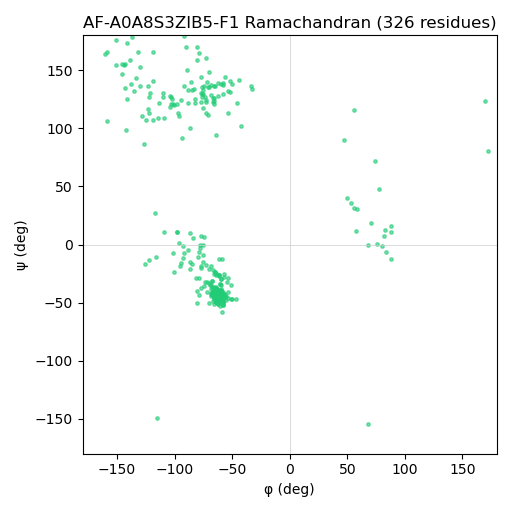C CA . LEU A 1 174 ? -11.182 -8.580 22.331 1.00 72.69 174 LEU A CA 1
ATOM 1353 C C . LEU A 1 174 ? -12.287 -8.218 23.333 1.00 72.69 174 LEU A C 1
ATOM 1355 O O . LEU A 1 174 ? -13.378 -8.782 23.253 1.00 72.69 174 LEU A O 1
ATOM 1359 N N . ASP A 1 175 ? -12.022 -7.273 24.234 1.00 74.75 175 ASP A N 1
ATOM 1360 C CA . ASP A 1 175 ? -12.958 -6.879 25.289 1.00 74.75 175 ASP A CA 1
ATOM 1361 C C . ASP A 1 175 ? -14.032 -5.903 24.777 1.00 74.75 175 ASP A C 1
ATOM 1363 O O . ASP A 1 175 ? -15.205 -6.021 25.139 1.00 74.75 175 ASP A O 1
ATOM 1367 N N . ASN A 1 176 ? -13.654 -4.951 23.915 1.00 72.06 176 ASN A N 1
ATOM 1368 C CA . ASN A 1 176 ? -14.507 -3.826 23.509 1.00 72.06 176 ASN A CA 1
ATOM 1369 C C . ASN A 1 176 ? -14.872 -3.819 22.014 1.00 72.06 176 ASN A C 1
ATOM 1371 O O . ASN A 1 176 ? -15.715 -3.028 21.592 1.00 72.06 176 ASN A O 1
ATOM 1375 N N . GLY A 1 177 ? -14.239 -4.660 21.191 1.00 63.12 177 GLY A N 1
ATOM 1376 C CA . GLY A 1 177 ? -14.376 -4.649 19.727 1.00 63.12 177 GLY A CA 1
ATOM 1377 C C . GLY A 1 177 ? -13.539 -3.573 19.016 1.00 63.12 177 GLY A C 1
ATOM 1378 O O . GLY A 1 177 ? -13.570 -3.467 17.784 1.00 63.12 177 GLY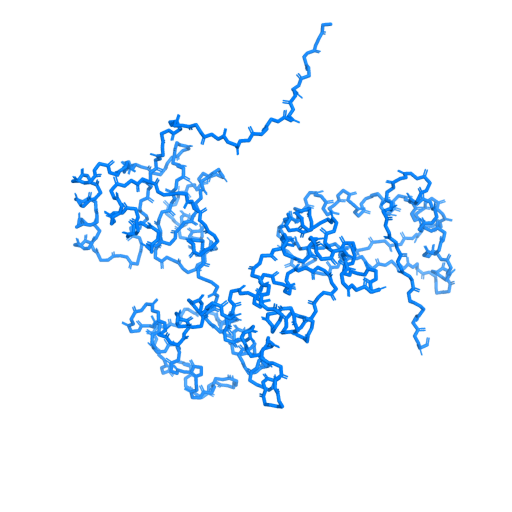 A O 1
ATOM 1379 N N . SER A 1 178 ? -12.801 -2.746 19.760 1.00 73.94 178 SER A N 1
ATOM 1380 C CA . SER A 1 178 ? -11.896 -1.724 19.226 1.00 73.94 178 SER A CA 1
ATOM 1381 C C . SER A 1 178 ? -10.854 -1.285 20.258 1.00 73.94 178 SER A C 1
ATOM 1383 O O . SER A 1 178 ? -11.000 -1.529 21.452 1.00 73.94 178 SER A O 1
ATOM 1385 N N . SER A 1 179 ? -9.793 -0.616 19.793 1.00 81.88 179 SER A N 1
ATOM 1386 C CA . SER A 1 179 ? -8.817 0.045 20.664 1.00 81.88 179 SER A CA 1
ATOM 1387 C C . SER A 1 179 ? -8.949 1.558 20.548 1.00 81.88 179 SER A C 1
ATOM 1389 O O . SER A 1 179 ? -8.873 2.114 19.450 1.00 81.88 179 SER A O 1
ATOM 1391 N N . LYS A 1 180 ? -9.101 2.231 21.693 1.00 80.25 180 LYS A N 1
ATOM 1392 C CA . LYS A 1 180 ? -9.285 3.685 21.760 1.00 80.25 180 LYS A CA 1
ATOM 1393 C C . LYS A 1 180 ? -8.106 4.452 21.157 1.00 80.25 180 LYS A C 1
ATOM 1395 O O . LYS A 1 180 ? -8.312 5.419 20.435 1.00 80.25 180 LYS A O 1
ATOM 1400 N N . GLU A 1 181 ? -6.878 3.984 21.386 1.00 90.75 181 GLU A N 1
ATOM 1401 C CA . GLU A 1 181 ? -5.672 4.566 20.778 1.00 90.75 181 GLU A CA 1
ATOM 1402 C C . GLU A 1 181 ? -5.752 4.557 19.248 1.00 90.75 181 GLU A C 1
ATOM 1404 O O . GLU A 1 181 ? -5.426 5.547 18.595 1.00 90.75 181 GLU A O 1
ATOM 1409 N N . VAL A 1 182 ? -6.206 3.441 18.675 1.00 86.44 182 VAL A N 1
ATOM 1410 C CA . VAL A 1 182 ? -6.336 3.277 17.224 1.00 86.44 182 VAL A CA 1
ATOM 1411 C C . VAL A 1 182 ? -7.424 4.201 16.683 1.00 86.44 182 VAL A C 1
ATOM 1413 O O . VAL A 1 182 ? -7.202 4.876 15.682 1.00 86.44 182 VAL A O 1
ATOM 1416 N N . GLU A 1 183 ? -8.569 4.290 17.360 1.00 82.56 183 GLU A N 1
ATOM 1417 C CA . GLU A 1 183 ? -9.649 5.215 16.996 1.00 82.56 183 GLU A CA 1
ATOM 1418 C C . GLU A 1 183 ? -9.200 6.683 17.043 1.00 82.56 183 GLU A C 1
ATOM 1420 O O . GLU A 1 183 ? -9.497 7.460 16.131 1.00 82.56 183 GLU A O 1
ATOM 1425 N N . ASP A 1 184 ? -8.444 7.067 18.070 1.00 83.31 184 ASP A N 1
ATOM 1426 C CA . ASP A 1 184 ? -7.919 8.426 18.222 1.00 83.31 184 ASP A CA 1
ATOM 1427 C C . ASP A 1 184 ? -6.897 8.761 17.122 1.00 83.31 184 ASP A C 1
ATOM 1429 O O . ASP A 1 184 ? -6.884 9.874 16.593 1.00 83.31 184 ASP A O 1
ATOM 1433 N N . ILE A 1 185 ? -6.076 7.791 16.707 1.00 89.44 185 ILE A N 1
ATOM 1434 C CA . ILE A 1 185 ? -5.156 7.954 15.572 1.00 89.44 185 ILE A CA 1
ATOM 1435 C C . ILE A 1 185 ? -5.928 8.110 14.260 1.00 89.44 185 ILE A C 1
ATOM 1437 O O . ILE A 1 185 ? -5.654 9.039 13.505 1.00 89.44 185 ILE A O 1
ATOM 1441 N N . VAL A 1 186 ? -6.900 7.237 13.982 1.00 82.81 186 VAL A N 1
ATOM 1442 C CA . VAL A 1 186 ? -7.678 7.271 12.729 1.00 82.81 186 VAL A CA 1
ATOM 1443 C C . VAL A 1 186 ? -8.499 8.559 12.610 1.00 82.81 186 VAL A C 1
ATOM 1445 O O . VAL A 1 186 ? -8.615 9.123 11.521 1.00 82.81 186 VAL A O 1
ATOM 1448 N N . SER A 1 187 ? -9.035 9.058 13.724 1.00 81.25 187 SER A N 1
ATOM 1449 C CA . SER A 1 187 ? -9.810 10.306 13.771 1.00 81.25 187 SER A CA 1
ATOM 1450 C C . SER A 1 187 ? -8.949 11.576 13.788 1.00 81.25 187 SER A C 1
ATOM 1452 O O . SER A 1 187 ? -9.465 12.677 13.593 1.00 81.25 187 SER A O 1
ATOM 1454 N N . SER A 1 188 ? -7.632 11.454 13.981 1.00 89.69 188 SER A N 1
ATOM 1455 C CA . SER A 1 188 ? -6.722 12.595 13.985 1.00 89.69 188 SER A CA 1
ATOM 1456 C C . SER A 1 188 ? -6.631 13.245 12.606 1.00 89.69 188 SER A C 1
ATOM 1458 O O . SER A 1 188 ? -6.186 12.628 11.634 1.00 89.69 188 SER A O 1
ATOM 1460 N N . LYS A 1 189 ? -6.938 14.547 12.544 1.00 90.38 189 LYS A N 1
ATOM 1461 C CA . LYS A 1 189 ? -6.779 15.360 11.327 1.00 90.38 189 LYS A CA 1
ATOM 1462 C C . LYS A 1 189 ? -5.360 15.266 10.760 1.00 90.38 189 LYS A C 1
ATOM 1464 O O . LYS A 1 189 ? -5.184 15.131 9.554 1.00 90.38 189 LYS A O 1
ATOM 1469 N N . TRP A 1 190 ? -4.349 15.284 11.631 1.00 94.50 190 TRP A N 1
ATOM 1470 C CA . TRP A 1 190 ? -2.952 15.168 11.212 1.00 94.50 190 TRP A CA 1
ATOM 1471 C C . TRP A 1 190 ? -2.679 13.829 10.519 1.00 94.50 190 TRP A C 1
ATOM 1473 O O . TRP A 1 190 ? -2.055 13.803 9.461 1.00 94.50 190 TRP A O 1
ATOM 1483 N N . PHE A 1 191 ? -3.170 12.720 11.079 1.00 92.25 191 PHE A N 1
ATOM 1484 C CA . PHE A 1 191 ? -2.956 11.390 10.506 1.00 92.25 191 PHE A CA 1
ATOM 1485 C C . PHE A 1 191 ? -3.667 11.235 9.157 1.00 92.25 191 PHE A C 1
ATOM 1487 O O . PHE A 1 191 ? -3.077 10.718 8.209 1.00 92.25 191 PHE A O 1
ATOM 1494 N N . GLN A 1 192 ? -4.893 11.750 9.044 1.00 90.88 192 GLN A N 1
ATOM 1495 C CA . GLN A 1 192 ? -5.651 11.770 7.790 1.00 90.88 192 GLN A CA 1
ATOM 1496 C C . GLN A 1 192 ? -4.919 12.563 6.699 1.00 90.88 192 GLN A C 1
ATOM 1498 O O . GLN A 1 192 ? -4.739 12.055 5.593 1.00 90.88 192 GLN A O 1
ATOM 1503 N N . GLN A 1 193 ? -4.413 13.761 7.021 1.00 92.00 193 GLN A N 1
ATOM 1504 C CA . GLN A 1 193 ? -3.624 14.568 6.082 1.00 92.00 193 GLN A CA 1
ATOM 1505 C C . GLN A 1 193 ? -2.319 13.876 5.682 1.00 92.00 193 GLN A C 1
ATOM 1507 O O . GLN A 1 193 ? -1.970 13.856 4.504 1.00 92.00 193 GLN A O 1
ATOM 1512 N N . MET A 1 194 ? -1.601 13.281 6.640 1.00 94.75 194 MET A N 1
ATOM 1513 C CA . MET A 1 194 ? -0.370 12.544 6.351 1.00 94.75 194 MET A CA 1
ATOM 1514 C C . MET A 1 194 ? -0.630 11.371 5.407 1.00 94.75 194 MET A C 1
ATOM 1516 O O . MET A 1 194 ? 0.085 11.222 4.419 1.00 94.75 194 MET A O 1
ATOM 1520 N N . LYS A 1 195 ? -1.663 10.564 5.673 1.00 90.62 195 LYS A N 1
ATOM 1521 C CA . LYS A 1 195 ? -2.054 9.436 4.819 1.00 90.62 195 LYS A CA 1
ATOM 1522 C C . LYS A 1 195 ? -2.419 9.905 3.410 1.00 90.62 195 LYS A C 1
ATOM 1524 O O . LYS A 1 195 ? -1.949 9.325 2.440 1.00 90.62 195 LYS A O 1
ATOM 1529 N N . MET A 1 196 ? -3.218 10.966 3.304 1.00 93.31 196 MET A N 1
ATOM 1530 C CA . MET A 1 196 ? -3.612 11.533 2.017 1.00 93.31 196 MET A CA 1
ATOM 1531 C C . MET A 1 196 ? -2.387 12.013 1.229 1.00 93.31 196 MET A C 1
ATOM 1533 O O . MET A 1 196 ? -2.175 11.580 0.103 1.00 93.31 196 MET A O 1
ATOM 1537 N N . PHE A 1 197 ? -1.524 12.842 1.817 1.00 94.19 197 PHE A N 1
ATOM 1538 C CA . PHE A 1 197 ? -0.369 13.367 1.087 1.00 94.19 197 PHE A CA 1
ATOM 1539 C C . PHE A 1 197 ? 0.658 12.294 0.729 1.00 94.19 197 PHE A C 1
ATOM 1541 O O . PHE A 1 197 ? 1.190 12.323 -0.373 1.00 94.19 197 PHE A O 1
ATOM 1548 N N . THR A 1 198 ? 0.910 11.328 1.614 1.00 93.44 198 THR A N 1
ATOM 1549 C CA . THR A 1 198 ? 1.850 10.227 1.328 1.00 93.44 198 THR A CA 1
ATOM 1550 C C . THR A 1 198 ? 1.296 9.169 0.375 1.00 93.44 198 THR A C 1
ATOM 1552 O O . THR A 1 198 ? 2.054 8.323 -0.089 1.00 93.44 198 THR A O 1
ATOM 1555 N N . SER A 1 199 ? 0.003 9.221 0.040 1.00 91.56 199 SER A N 1
ATOM 1556 C CA . SER A 1 199 ? -0.557 8.396 -1.036 1.00 91.56 199 SER A CA 1
ATOM 1557 C C . SER A 1 199 ? -0.186 8.900 -2.437 1.00 91.56 199 SER A C 1
ATOM 1559 O O . SER A 1 199 ? -0.287 8.149 -3.403 1.00 91.56 199 SER A O 1
ATOM 1561 N N . ILE A 1 200 ? 0.306 10.138 -2.560 1.00 92.75 200 ILE A N 1
ATOM 1562 C CA . ILE A 1 200 ? 0.844 10.658 -3.819 1.00 92.75 200 ILE A CA 1
ATOM 1563 C C . ILE A 1 200 ? 2.206 10.006 -4.085 1.00 92.75 200 ILE A C 1
ATOM 1565 O O . ILE A 1 200 ? 3.126 10.089 -3.265 1.00 92.75 200 ILE A O 1
ATOM 1569 N N . PHE A 1 201 ? 2.372 9.413 -5.268 1.00 91.88 201 PHE A N 1
ATOM 1570 C CA . PHE A 1 201 ? 3.650 8.838 -5.683 1.00 91.88 201 PHE A CA 1
ATOM 1571 C C . PHE A 1 201 ? 4.795 9.864 -5.572 1.00 91.88 201 PHE A C 1
ATOM 1573 O O . PHE A 1 201 ? 4.679 11.013 -5.991 1.00 91.88 201 PHE A O 1
ATOM 1580 N N . GLY A 1 202 ? 5.911 9.454 -4.961 1.00 91.62 202 GLY A N 1
ATOM 1581 C CA . GLY A 1 202 ? 7.065 10.322 -4.702 1.00 91.62 202 GLY A CA 1
ATOM 1582 C C . GLY A 1 202 ? 6.982 11.183 -3.436 1.00 91.62 202 GLY A C 1
ATOM 1583 O O . GLY A 1 202 ? 7.976 11.813 -3.078 1.00 91.62 202 GLY A O 1
ATOM 1584 N N . VAL A 1 203 ? 5.848 11.210 -2.728 1.00 93.81 203 VAL A N 1
ATOM 1585 C CA . VAL A 1 203 ? 5.687 12.006 -1.503 1.00 93.81 203 VAL A CA 1
ATOM 1586 C C . VAL A 1 203 ? 5.929 11.148 -0.263 1.00 93.81 203 VAL A C 1
ATOM 1588 O O . VAL A 1 203 ? 5.137 10.285 0.095 1.00 93.81 203 VAL A O 1
ATOM 1591 N N . GLY A 1 204 ? 7.033 11.423 0.434 1.00 92.25 204 GLY A N 1
ATOM 1592 C CA . GLY A 1 204 ? 7.349 10.815 1.730 1.00 92.25 204 GLY A CA 1
ATOM 1593 C C . GLY A 1 204 ? 6.855 11.622 2.938 1.00 92.25 204 GLY A C 1
ATOM 1594 O O . GLY A 1 204 ? 6.318 12.727 2.807 1.00 92.25 204 GLY A O 1
ATOM 1595 N N . SER A 1 205 ? 7.120 11.091 4.138 1.00 93.50 205 SER A N 1
ATOM 1596 C CA . SER A 1 205 ? 6.797 11.692 5.445 1.00 93.50 205 SER A CA 1
ATOM 1597 C C . SER A 1 205 ? 7.257 13.155 5.561 1.00 93.50 205 SER A C 1
ATOM 1599 O O . SER A 1 205 ? 6.492 14.020 5.987 1.00 93.50 205 SER A O 1
ATOM 1601 N N . ALA A 1 206 ? 8.496 13.450 5.161 1.00 92.50 206 ALA A N 1
ATOM 1602 C CA . ALA A 1 206 ? 9.091 14.782 5.249 1.00 92.50 206 ALA A CA 1
ATOM 1603 C C . ALA A 1 206 ? 8.349 15.812 4.381 1.00 92.50 206 ALA A C 1
ATOM 1605 O O . ALA A 1 206 ? 8.004 16.898 4.855 1.00 92.50 206 ALA A O 1
ATOM 1606 N N . THR A 1 207 ? 8.050 15.453 3.131 1.00 93.75 207 THR A N 1
ATOM 1607 C CA . THR A 1 207 ? 7.316 16.313 2.195 1.00 93.75 207 THR A CA 1
ATOM 1608 C C . THR A 1 207 ? 5.887 16.550 2.681 1.00 93.75 207 THR A C 1
ATOM 1610 O O . THR A 1 207 ? 5.452 17.699 2.752 1.00 93.75 207 THR A O 1
ATOM 1613 N N . ALA A 1 208 ? 5.189 15.497 3.118 1.00 95.00 208 ALA A N 1
ATOM 1614 C CA . ALA A 1 208 ? 3.836 15.607 3.663 1.00 95.00 208 ALA A CA 1
ATOM 1615 C C . ALA A 1 208 ? 3.778 16.523 4.901 1.00 95.00 208 ALA A C 1
ATOM 1617 O O . ALA A 1 208 ? 2.933 17.415 4.972 1.00 95.00 208 ALA A O 1
ATOM 1618 N N . LYS A 1 209 ? 4.723 16.385 5.843 1.00 94.88 209 LYS A N 1
ATOM 1619 C CA . LYS A 1 209 ? 4.834 17.281 7.011 1.00 94.88 209 LYS A CA 1
ATOM 1620 C C . LYS A 1 209 ? 5.060 18.734 6.598 1.00 94.88 209 LYS A C 1
ATOM 1622 O O . LYS A 1 209 ? 4.447 19.632 7.174 1.00 94.88 209 LYS A O 1
ATOM 1627 N N . SER A 1 210 ? 5.916 18.971 5.600 1.00 93.88 210 SER A N 1
ATOM 1628 C CA . SER A 1 210 ? 6.150 20.317 5.069 1.00 93.88 210 SER A CA 1
ATOM 1629 C C . SER A 1 210 ? 4.860 20.926 4.518 1.00 93.88 210 SER A C 1
ATOM 1631 O O . SER A 1 210 ? 4.537 22.066 4.847 1.00 93.88 210 SER A O 1
ATOM 1633 N N . TRP A 1 211 ? 4.076 20.170 3.753 1.00 94.62 211 TRP A N 1
ATOM 1634 C CA . TRP A 1 211 ? 2.798 20.639 3.209 1.00 94.62 211 TRP A CA 1
ATOM 1635 C C . TRP A 1 211 ? 1.764 20.934 4.297 1.00 94.62 211 TRP A C 1
ATOM 1637 O O . TRP A 1 211 ? 1.158 22.004 4.288 1.00 94.62 211 TRP A O 1
ATOM 1647 N N . ILE A 1 212 ? 1.646 20.063 5.302 1.00 94.81 212 ILE A N 1
ATOM 1648 C CA . ILE A 1 212 ? 0.783 20.314 6.466 1.00 94.81 212 ILE A CA 1
ATOM 1649 C C . ILE A 1 212 ? 1.216 21.590 7.202 1.00 94.81 212 ILE A C 1
ATOM 1651 O O . ILE A 1 212 ? 0.368 22.396 7.577 1.00 94.81 212 ILE A O 1
ATOM 1655 N N . SER A 1 213 ? 2.524 21.820 7.373 1.00 94.38 213 SER A N 1
ATOM 1656 C CA . SER A 1 213 ? 3.044 23.026 8.039 1.00 94.38 213 SER A CA 1
ATOM 1657 C C . SER A 1 213 ? 2.753 24.320 7.272 1.00 94.38 213 SER A C 1
ATOM 1659 O O . SER A 1 213 ? 2.646 25.383 7.878 1.00 94.38 213 SER A O 1
ATOM 1661 N N . LYS A 1 214 ? 2.567 24.226 5.948 1.00 93.06 214 LYS A N 1
ATOM 1662 C CA . LYS A 1 214 ? 2.115 25.335 5.093 1.00 93.06 214 LYS A CA 1
ATOM 1663 C C . LYS A 1 214 ? 0.606 25.582 5.188 1.00 93.06 214 LYS A C 1
ATOM 1665 O O . LYS A 1 214 ? 0.107 26.511 4.563 1.00 93.06 214 LYS A O 1
ATOM 1670 N N . GLY A 1 215 ? -0.118 24.761 5.950 1.00 94.00 215 GLY A N 1
ATOM 1671 C CA . GLY A 1 215 ? -1.567 24.846 6.094 1.00 94.00 215 GLY A CA 1
ATOM 1672 C C . GLY A 1 215 ? -2.345 24.162 4.972 1.00 94.00 215 GLY A C 1
ATOM 1673 O O . GLY A 1 215 ? -3.551 24.365 4.887 1.00 94.00 215 GLY A O 1
ATOM 1674 N N . TRP A 1 216 ? -1.697 23.357 4.123 1.00 94.00 216 TRP A N 1
ATOM 1675 C CA . TRP A 1 216 ? -2.389 22.636 3.055 1.00 94.00 216 TRP A CA 1
ATOM 1676 C C . TRP A 1 216 ? -3.186 21.465 3.620 1.00 94.00 216 TRP A C 1
ATOM 1678 O O . TRP A 1 216 ? -2.713 20.712 4.478 1.00 94.00 216 TRP A O 1
ATOM 1688 N N . THR A 1 217 ? -4.412 21.312 3.134 1.00 91.94 217 THR A N 1
ATOM 1689 C CA . THR A 1 217 ? -5.394 20.357 3.659 1.00 91.94 217 THR A CA 1
ATOM 1690 C C . THR A 1 217 ? -5.967 19.424 2.607 1.00 91.94 217 THR A C 1
ATOM 1692 O O . THR A 1 217 ? -6.506 18.389 2.986 1.00 91.94 217 THR A O 1
ATOM 1695 N N . THR A 1 218 ? -5.814 19.752 1.324 1.00 91.62 218 THR A N 1
ATOM 1696 C CA . THR A 1 218 ? -6.362 19.004 0.186 1.00 91.62 218 THR A CA 1
ATOM 1697 C C . THR A 1 218 ? -5.300 18.765 -0.888 1.00 91.62 218 THR A C 1
ATOM 1699 O O . THR A 1 218 ? -4.240 19.395 -0.879 1.00 91.62 218 THR A O 1
ATOM 1702 N N . ILE A 1 219 ? -5.569 17.854 -1.827 1.00 90.88 219 ILE A N 1
ATOM 1703 C CA . ILE A 1 219 ? -4.707 17.633 -3.000 1.00 90.88 219 ILE A CA 1
ATOM 1704 C C . ILE A 1 219 ? -4.750 18.861 -3.928 1.00 90.88 219 ILE A C 1
ATOM 1706 O O . ILE A 1 219 ? -3.749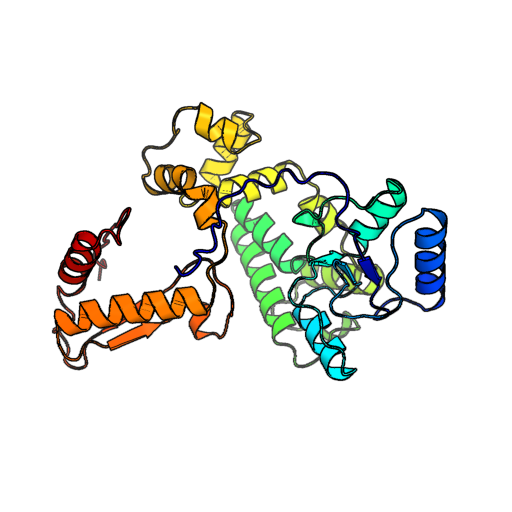 19.221 -4.549 1.00 90.88 219 ILE A O 1
ATOM 1710 N N . GLU A 1 220 ? -5.884 19.558 -3.971 1.00 90.50 220 GLU A N 1
ATOM 1711 C CA . GLU A 1 220 ? -6.105 20.782 -4.740 1.00 90.50 220 GLU A CA 1
ATOM 1712 C C . GLU A 1 220 ? -5.210 21.923 -4.255 1.00 90.50 220 GLU A C 1
ATOM 1714 O O . GLU A 1 220 ? -4.661 22.645 -5.086 1.00 90.50 220 GLU A O 1
ATOM 1719 N N . ASP A 1 221 ? -4.981 22.042 -2.942 1.00 91.62 221 ASP A N 1
ATOM 1720 C CA . ASP A 1 221 ? -4.030 23.013 -2.382 1.00 91.62 221 ASP A CA 1
ATOM 1721 C C . ASP A 1 221 ? -2.616 22.786 -2.947 1.00 91.62 221 ASP A C 1
ATOM 1723 O O . ASP A 1 221 ? -1.908 23.733 -3.299 1.00 91.62 221 ASP A O 1
ATOM 1727 N N . VAL A 1 222 ? -2.213 21.516 -3.089 1.00 90.31 222 VAL A N 1
ATOM 1728 C CA . VAL A 1 222 ? -0.908 21.129 -3.649 1.00 90.31 222 VAL A CA 1
ATOM 1729 C C . VAL A 1 222 ? -0.836 21.45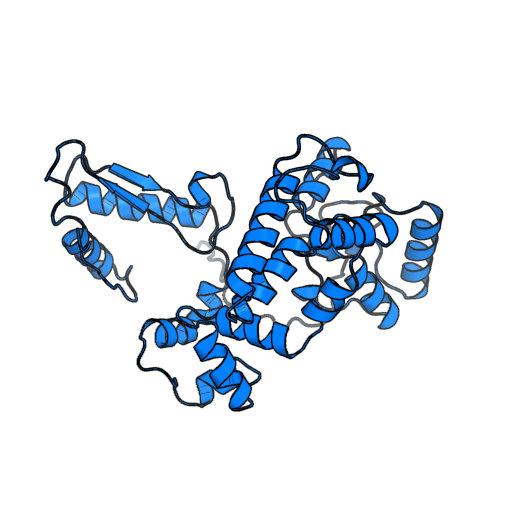6 -5.143 1.00 90.31 222 VAL A C 1
ATOM 1731 O O . VAL A 1 222 ? 0.171 21.989 -5.616 1.00 90.31 222 VAL A O 1
ATOM 1734 N N . ARG A 1 223 ? -1.902 21.150 -5.895 1.00 88.50 223 ARG A N 1
ATOM 1735 C CA . ARG A 1 223 ? -2.001 21.415 -7.341 1.00 88.50 223 ARG A CA 1
ATOM 1736 C C . ARG A 1 223 ? -2.006 22.918 -7.638 1.00 88.50 223 ARG A C 1
ATOM 1738 O O . ARG A 1 223 ? -1.248 23.373 -8.494 1.00 88.50 223 ARG A O 1
ATOM 1745 N N . GLY A 1 224 ? -2.799 23.690 -6.895 1.00 85.19 224 GLY A N 1
ATOM 1746 C CA . GLY A 1 224 ? -2.935 25.142 -7.036 1.00 85.19 224 GLY A CA 1
ATOM 1747 C C . GLY A 1 224 ? -1.655 25.917 -6.717 1.00 85.19 224 GLY A C 1
ATOM 1748 O O . GLY A 1 224 ? -1.447 27.004 -7.250 1.00 85.19 224 GLY A O 1
ATOM 1749 N N . ALA A 1 225 ? -0.753 25.336 -5.921 1.00 82.69 225 ALA A N 1
ATOM 1750 C CA . ALA A 1 225 ? 0.565 25.900 -5.642 1.00 82.69 225 ALA A CA 1
ATOM 1751 C C . ALA A 1 225 ? 1.577 25.762 -6.803 1.00 82.69 225 ALA A C 1
ATOM 1753 O O . ALA A 1 225 ? 2.714 26.212 -6.660 1.00 82.69 225 ALA A O 1
ATOM 1754 N N . GLY A 1 226 ? 1.195 25.157 -7.938 1.00 68.81 226 GLY A N 1
ATOM 1755 C CA . GLY A 1 226 ? 2.027 25.093 -9.145 1.00 68.81 226 GLY A CA 1
ATOM 1756 C C . GLY A 1 226 ? 3.145 24.048 -9.089 1.00 68.81 226 GLY A C 1
ATOM 1757 O O . GLY A 1 226 ? 4.282 24.366 -9.415 1.00 68.81 226 GLY A O 1
ATOM 1758 N N . CYS A 1 227 ? 2.812 22.817 -8.679 1.00 66.12 227 CYS A N 1
ATOM 1759 C CA . CYS A 1 227 ? 3.718 21.675 -8.474 1.00 66.12 227 CYS A CA 1
ATOM 1760 C C . CYS A 1 227 ? 4.992 22.027 -7.670 1.00 66.12 227 CYS A C 1
ATOM 1762 O O . CYS A 1 227 ? 6.035 22.361 -8.228 1.00 66.12 227 CYS A O 1
ATOM 1764 N N . PRO A 1 228 ? 4.954 21.916 -6.333 1.00 68.00 228 PRO A N 1
ATOM 1765 C CA . PRO A 1 228 ? 5.983 22.480 -5.457 1.00 68.00 228 PRO A CA 1
ATOM 1766 C C . PRO A 1 228 ? 7.320 21.718 -5.443 1.00 68.00 228 PRO A C 1
ATOM 1768 O O . PRO A 1 228 ? 8.166 22.016 -4.599 1.00 68.00 228 PRO A O 1
ATOM 1771 N N . SER A 1 229 ? 7.507 20.709 -6.299 1.00 78.88 229 SER A N 1
ATOM 1772 C CA . SER A 1 229 ? 8.662 19.810 -6.276 1.00 78.88 229 SER A CA 1
ATOM 1773 C C . SER A 1 229 ? 9.294 19.675 -7.657 1.00 78.88 229 SER A C 1
ATOM 1775 O O . SER A 1 229 ? 8.597 19.467 -8.645 1.00 78.88 229 SER A O 1
ATOM 1777 N N . SER A 1 230 ? 10.626 19.722 -7.712 1.00 83.62 230 SER A N 1
ATOM 1778 C CA . SER A 1 230 ? 11.405 19.337 -8.896 1.00 83.62 230 SER A CA 1
ATOM 1779 C C . SER A 1 230 ? 11.549 17.817 -9.047 1.00 83.62 230 SER A C 1
ATOM 1781 O O . SER A 1 230 ? 12.077 17.345 -10.053 1.00 83.62 230 SER A O 1
ATOM 1783 N N . ASP A 1 231 ? 11.094 17.040 -8.059 1.00 89.19 231 ASP A N 1
ATOM 1784 C CA . ASP A 1 231 ? 11.075 15.583 -8.127 1.00 89.19 231 ASP A CA 1
ATOM 1785 C C . ASP A 1 231 ? 9.982 15.117 -9.094 1.00 89.19 231 ASP A C 1
ATOM 1787 O O . ASP A 1 231 ? 8.787 15.269 -8.823 1.00 89.19 231 ASP A O 1
ATOM 1791 N N . TRP A 1 232 ? 10.398 14.513 -10.209 1.00 89.06 232 TRP A N 1
ATOM 1792 C CA . TRP A 1 232 ? 9.493 14.008 -11.239 1.00 89.06 232 TRP A CA 1
ATOM 1793 C C . TRP A 1 232 ? 8.446 13.043 -10.675 1.00 89.06 232 TRP A C 1
ATOM 1795 O O . TRP A 1 232 ? 7.320 13.025 -11.164 1.00 89.06 232 TRP A O 1
ATOM 1805 N N . ARG A 1 233 ? 8.777 12.275 -9.628 1.00 91.69 233 ARG A N 1
ATOM 1806 C CA . ARG A 1 233 ? 7.836 11.331 -9.014 1.00 91.69 233 ARG A CA 1
ATOM 1807 C C . ARG A 1 233 ? 6.636 12.072 -8.448 1.00 91.69 233 ARG A C 1
ATOM 1809 O O . ARG A 1 233 ? 5.516 11.664 -8.707 1.00 91.69 233 ARG A O 1
ATOM 1816 N N . VAL A 1 234 ? 6.870 13.203 -7.778 1.00 92.06 234 VAL A N 1
ATOM 1817 C CA . VAL A 1 234 ? 5.808 14.055 -7.220 1.00 92.06 234 VAL A CA 1
ATOM 1818 C C . VAL A 1 234 ? 4.994 14.716 -8.331 1.00 92.06 234 VAL A C 1
ATOM 1820 O O . VAL A 1 234 ? 3.771 14.760 -8.245 1.00 92.06 234 VAL A O 1
ATOM 1823 N N . VAL A 1 235 ? 5.654 15.201 -9.389 1.00 90.75 235 VAL A N 1
ATOM 1824 C CA . VAL A 1 235 ? 4.978 15.816 -10.547 1.00 90.75 235 VAL A CA 1
ATOM 1825 C C . VAL A 1 235 ? 3.988 14.832 -11.176 1.00 90.75 235 VAL A C 1
ATOM 1827 O O . VAL A 1 235 ? 2.812 15.149 -11.343 1.00 90.75 235 VAL A O 1
ATOM 1830 N N . TRP A 1 236 ? 4.453 13.621 -11.485 1.00 91.12 236 TRP A N 1
ATOM 1831 C CA . TRP A 1 236 ? 3.636 12.587 -12.117 1.00 91.12 236 TRP A CA 1
ATOM 1832 C C . TRP A 1 236 ? 2.643 11.954 -11.145 1.00 91.12 236 TRP A C 1
ATOM 1834 O O . TRP A 1 236 ? 1.506 11.694 -11.523 1.00 91.12 236 TRP A O 1
ATOM 1844 N N . GLY A 1 237 ? 3.024 11.797 -9.879 1.00 92.38 237 GLY A N 1
ATOM 1845 C CA . GLY A 1 237 ? 2.132 11.344 -8.820 1.00 92.38 237 GLY A CA 1
ATOM 1846 C C . GLY A 1 237 ? 0.932 12.265 -8.626 1.00 92.38 237 GLY A C 1
ATOM 1847 O O . GLY A 1 237 ? -0.157 11.778 -8.360 1.00 92.38 237 GLY A O 1
ATOM 1848 N N . LEU A 1 238 ? 1.101 13.581 -8.799 1.00 92.31 238 LEU A N 1
ATOM 1849 C CA . LEU A 1 238 ? -0.006 14.543 -8.768 1.00 92.31 238 LEU A CA 1
ATOM 1850 C C . LEU A 1 238 ? -0.839 14.537 -10.055 1.00 92.31 238 LEU A C 1
ATOM 1852 O O . LEU A 1 238 ? -2.055 14.733 -9.989 1.00 92.31 238 LEU A O 1
ATOM 1856 N N . ALA A 1 239 ? -0.191 14.363 -11.210 1.00 90.38 239 ALA A N 1
ATOM 1857 C CA . ALA A 1 239 ? -0.851 14.372 -12.515 1.00 90.38 239 ALA A CA 1
ATOM 1858 C C . ALA A 1 239 ? -1.736 13.135 -12.745 1.00 90.38 239 ALA A C 1
ATOM 1860 O O . ALA A 1 239 ? -2.771 13.257 -13.388 1.00 90.38 239 ALA A O 1
ATOM 1861 N N . PHE A 1 240 ? -1.346 11.983 -12.193 1.00 91.19 240 P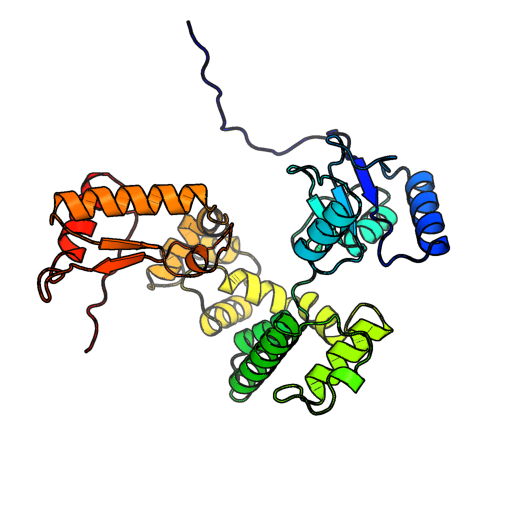HE A N 1
ATOM 1862 C CA . PHE A 1 240 ? -2.049 10.700 -12.318 1.00 91.19 240 PHE A CA 1
ATOM 1863 C C . PHE A 1 240 ? -2.538 10.186 -10.963 1.00 91.19 240 PHE A C 1
ATOM 1865 O O . PHE A 1 240 ? -2.639 8.982 -10.758 1.00 91.19 240 PHE A O 1
ATOM 1872 N N . TYR A 1 241 ? -2.789 11.086 -10.010 1.00 89.50 241 TYR A N 1
ATOM 1873 C CA . TYR A 1 241 ? -3.155 10.715 -8.643 1.00 89.50 241 TYR A CA 1
ATOM 1874 C C . TYR A 1 241 ? -4.386 9.804 -8.605 1.00 89.50 241 TYR A C 1
ATOM 1876 O O . TYR A 1 241 ? -4.390 8.792 -7.910 1.00 89.50 241 TYR A O 1
ATOM 1884 N N . GLU A 1 242 ? -5.409 10.151 -9.382 1.00 86.62 242 GLU A N 1
ATOM 1885 C CA . GLU A 1 242 ? -6.656 9.404 -9.472 1.00 86.62 242 GLU A CA 1
ATOM 1886 C C . GLU A 1 242 ? -6.425 8.003 -10.061 1.00 86.62 242 GLU A C 1
ATOM 1888 O O . GLU A 1 242 ? -6.821 7.016 -9.444 1.00 86.62 242 GLU A O 1
ATOM 1893 N N . ASP A 1 243 ? -5.710 7.906 -11.187 1.00 85.44 243 ASP A N 1
ATOM 1894 C CA . ASP A 1 243 ? -5.420 6.632 -11.861 1.00 85.44 243 ASP A CA 1
ATOM 1895 C C . ASP A 1 243 ? -4.507 5.726 -11.019 1.00 85.44 243 ASP A C 1
ATOM 1897 O O . ASP A 1 243 ? -4.739 4.525 -10.924 1.00 85.44 243 ASP A O 1
ATOM 1901 N N . LEU A 1 244 ? -3.486 6.290 -10.364 1.00 86.12 244 LEU A N 1
ATOM 1902 C CA . LEU A 1 244 ? -2.596 5.555 -9.455 1.00 86.12 244 LEU A CA 1
ATOM 1903 C C . LEU A 1 244 ? -3.304 5.141 -8.156 1.00 86.12 244 LEU A C 1
ATOM 1905 O O . LEU A 1 244 ? -2.854 4.220 -7.473 1.00 86.12 244 LEU A O 1
ATOM 1909 N N . GLY A 1 245 ? -4.397 5.821 -7.805 1.00 80.50 245 GLY A N 1
ATOM 1910 C CA . GLY A 1 245 ? -5.286 5.442 -6.712 1.00 80.50 245 GLY A CA 1
ATOM 1911 C C . GLY A 1 245 ? -6.225 4.288 -7.072 1.00 80.50 245 GLY A C 1
ATOM 1912 O O . GLY A 1 245 ? -6.724 3.612 -6.168 1.00 80.50 245 GLY A O 1
ATOM 1913 N N . CYS A 1 246 ? -6.456 4.031 -8.365 1.00 82.50 246 CYS A N 1
ATOM 1914 C CA . CYS A 1 246 ? -7.233 2.888 -8.822 1.00 82.50 246 CYS A CA 1
ATOM 1915 C C . CYS A 1 246 ? -6.432 1.591 -8.629 1.00 82.50 246 CYS A C 1
ATOM 1917 O O . CYS A 1 246 ? -5.330 1.453 -9.163 1.00 82.50 246 CYS A O 1
ATOM 1919 N N . PRO A 1 247 ? -6.964 0.607 -7.885 1.00 81.81 247 PRO A N 1
ATOM 1920 C CA . PRO A 1 247 ? -6.266 -0.653 -7.711 1.00 81.81 247 PRO A CA 1
ATOM 1921 C C . PRO A 1 247 ? -6.149 -1.424 -9.030 1.00 81.81 247 PRO A C 1
ATOM 1923 O O . PRO A 1 247 ? -7.128 -1.577 -9.755 1.00 81.81 247 PRO A O 1
ATOM 1926 N N . VAL A 1 248 ? -4.967 -1.977 -9.290 1.00 82.88 248 VAL A N 1
ATOM 1927 C CA . VAL A 1 248 ? -4.700 -2.844 -10.440 1.00 82.88 248 VAL A CA 1
ATOM 1928 C C . VAL A 1 248 ? -5.290 -4.222 -10.168 1.00 82.88 248 VAL A C 1
ATOM 1930 O O . VAL A 1 248 ? -4.984 -4.848 -9.150 1.00 82.88 248 VAL A O 1
ATOM 1933 N N . SER A 1 249 ? -6.113 -4.721 -11.080 1.00 89.94 249 SER A N 1
ATOM 1934 C CA . SER A 1 249 ? -6.669 -6.072 -11.037 1.00 89.94 249 SER A CA 1
ATOM 1935 C C . SER A 1 249 ? -5.681 -7.128 -11.543 1.00 89.94 249 SER A C 1
ATOM 1937 O O . SER A 1 249 ? -4.776 -6.853 -12.335 1.00 89.94 249 SER A O 1
ATOM 1939 N N . ARG A 1 250 ? -5.905 -8.387 -11.151 1.00 89.81 250 ARG A N 1
ATOM 1940 C CA . ARG A 1 250 ? -5.242 -9.569 -11.725 1.00 89.81 250 ARG A CA 1
ATOM 1941 C C . ARG A 1 250 ? -5.243 -9.553 -13.254 1.00 89.81 250 ARG A C 1
ATOM 1943 O O . ARG A 1 250 ? -4.211 -9.794 -13.870 1.00 89.81 250 ARG A O 1
ATOM 1950 N N . GLN A 1 251 ? -6.390 -9.253 -13.860 1.00 93.50 251 GLN A N 1
ATOM 1951 C CA . GLN A 1 251 ? -6.552 -9.268 -15.312 1.00 93.50 251 GLN A CA 1
ATOM 1952 C C . GLN A 1 251 ? -5.696 -8.197 -16.002 1.00 93.50 251 GLN A C 1
ATOM 1954 O O . GLN A 1 251 ? -5.072 -8.469 -17.032 1.00 93.50 251 GLN A O 1
ATOM 1959 N N . GLU A 1 252 ? -5.650 -6.988 -15.440 1.00 92.69 252 GLU A N 1
ATOM 1960 C CA . GLU A 1 252 ? -4.788 -5.911 -15.937 1.00 92.69 252 GLU A CA 1
ATOM 1961 C C . GLU A 1 252 ? -3.313 -6.283 -15.788 1.00 92.69 252 GLU A C 1
ATOM 1963 O O . GLU A 1 252 ? -2.544 -6.127 -16.739 1.00 92.69 252 GLU A O 1
ATOM 1968 N N . ALA A 1 253 ? -2.931 -6.856 -14.641 1.00 96.12 253 ALA A N 1
ATOM 1969 C CA . ALA A 1 253 ? -1.573 -7.327 -14.400 1.00 96.12 253 ALA A CA 1
ATOM 1970 C C . ALA A 1 253 ? -1.149 -8.407 -15.408 1.00 96.12 253 ALA A C 1
ATOM 1972 O O . ALA A 1 253 ? -0.085 -8.293 -16.016 1.00 96.12 253 ALA A O 1
ATOM 1973 N N . ASP A 1 254 ? -1.988 -9.414 -15.649 1.00 96.19 254 ASP A N 1
ATOM 1974 C CA . ASP A 1 254 ? -1.700 -10.497 -16.595 1.00 96.19 254 ASP A CA 1
ATOM 1975 C C . ASP A 1 254 ? -1.607 -9.976 -18.039 1.00 96.19 254 ASP A C 1
ATOM 1977 O O . ASP A 1 254 ? -0.721 -10.371 -18.803 1.00 96.19 254 ASP A O 1
ATOM 1981 N N . THR A 1 255 ? -2.474 -9.026 -18.405 1.00 97.38 255 THR A N 1
ATOM 1982 C CA . THR A 1 255 ? -2.428 -8.353 -19.712 1.00 97.38 255 THR A CA 1
ATOM 1983 C C . THR A 1 255 ? -1.122 -7.580 -19.883 1.00 97.38 255 THR A C 1
ATOM 1985 O O . THR A 1 255 ? -0.466 -7.683 -20.924 1.00 97.38 255 THR A O 1
ATOM 1988 N N . PHE A 1 256 ? -0.708 -6.839 -18.854 1.00 96.00 256 PHE A N 1
ATOM 1989 C CA . PHE A 1 256 ? 0.548 -6.098 -18.854 1.00 96.00 256 PHE A CA 1
ATOM 1990 C C . PHE A 1 256 ? 1.758 -7.033 -18.987 1.00 96.00 256 PHE A C 1
ATOM 1992 O O . PHE A 1 256 ? 2.614 -6.813 -19.847 1.00 96.00 256 PHE A O 1
ATOM 1999 N N . VAL A 1 257 ? 1.792 -8.128 -18.219 1.00 97.75 257 VAL A N 1
ATOM 2000 C CA . VAL A 1 257 ? 2.840 -9.162 -18.302 1.00 97.75 257 VAL A CA 1
ATOM 2001 C C . VAL A 1 257 ? 2.928 -9.733 -19.719 1.00 97.75 257 VAL A C 1
ATOM 2003 O O . VAL A 1 257 ? 4.025 -9.831 -20.267 1.00 97.75 257 VAL A O 1
ATOM 2006 N N . ALA A 1 258 ? 1.794 -10.064 -20.343 1.00 97.81 258 ALA A N 1
ATOM 2007 C CA . ALA A 1 258 ? 1.759 -10.617 -21.696 1.00 97.81 258 ALA A CA 1
ATOM 2008 C C . ALA A 1 258 ? 2.279 -9.628 -22.753 1.00 97.81 258 ALA A C 1
ATOM 2010 O O . ALA A 1 258 ? 2.990 -10.024 -23.682 1.00 97.81 258 ALA A O 1
ATOM 2011 N N . ILE A 1 259 ? 1.962 -8.336 -22.611 1.00 97.31 259 ILE A N 1
ATOM 2012 C CA . ILE A 1 259 ? 2.492 -7.282 -23.484 1.00 97.31 259 ILE A CA 1
ATOM 2013 C C . ILE A 1 259 ? 4.012 -7.199 -23.345 1.00 97.31 259 ILE A C 1
ATOM 2015 O O . ILE A 1 259 ? 4.706 -7.261 -24.359 1.00 97.31 259 ILE A O 1
ATOM 2019 N N . VAL A 1 260 ? 4.521 -7.100 -22.113 1.00 97.44 260 VAL A N 1
ATOM 2020 C CA . VAL A 1 260 ? 5.963 -6.991 -21.849 1.00 97.44 260 VAL A CA 1
ATOM 2021 C C . VAL A 1 260 ? 6.704 -8.232 -22.338 1.00 97.44 260 VAL A C 1
ATOM 2023 O O . VAL A 1 260 ? 7.725 -8.099 -23.009 1.00 97.44 260 VAL A O 1
ATOM 2026 N N . HIS A 1 261 ? 6.169 -9.426 -22.074 1.00 97.81 261 HIS A N 1
ATOM 2027 C CA . HIS A 1 261 ? 6.733 -10.686 -22.552 1.00 97.81 261 HIS A CA 1
ATOM 2028 C C . HIS A 1 261 ? 6.843 -10.716 -24.076 1.00 97.81 261 HIS A C 1
ATOM 2030 O O . HIS A 1 261 ? 7.907 -11.026 -24.604 1.00 97.81 261 HIS A O 1
ATOM 2036 N N . ARG A 1 262 ? 5.775 -10.358 -24.802 1.00 97.12 262 ARG A N 1
ATOM 2037 C CA . ARG A 1 262 ? 5.800 -10.336 -26.272 1.00 97.12 262 ARG A CA 1
ATOM 2038 C C . ARG A 1 262 ? 6.883 -9.402 -26.814 1.00 97.12 262 ARG A C 1
ATOM 2040 O O . ARG A 1 262 ? 7.592 -9.788 -27.737 1.00 97.12 262 ARG A O 1
ATOM 2047 N N . GLU A 1 263 ? 6.993 -8.186 -26.277 1.00 96.88 263 GLU A N 1
ATOM 2048 C CA . GLU A 1 263 ? 8.006 -7.229 -26.744 1.00 96.88 263 GLU A CA 1
ATOM 2049 C C . GLU A 1 263 ? 9.424 -7.698 -26.412 1.00 96.88 263 GLU A C 1
ATOM 2051 O O . GLU A 1 263 ? 10.323 -7.583 -27.242 1.00 96.88 263 GLU A O 1
ATOM 2056 N N . ALA A 1 264 ? 9.626 -8.254 -25.217 1.00 96.62 264 ALA A N 1
ATOM 2057 C CA . ALA A 1 264 ? 10.927 -8.748 -24.797 1.00 96.62 264 ALA A CA 1
ATOM 2058 C C . ALA A 1 264 ? 11.379 -9.945 -25.651 1.00 96.62 264 ALA A C 1
ATOM 2060 O O . ALA A 1 264 ? 12.502 -9.939 -26.147 1.00 96.62 264 ALA A O 1
ATOM 2061 N N . GLU A 1 265 ? 10.481 -10.898 -25.913 1.00 96.56 265 GLU A N 1
ATOM 2062 C CA . GLU A 1 265 ? 10.740 -12.067 -26.763 1.00 96.56 265 GLU A CA 1
ATOM 2063 C C . GLU A 1 265 ? 11.021 -11.678 -28.225 1.00 96.56 265 GLU A C 1
ATOM 2065 O O . GLU A 1 265 ? 11.891 -12.257 -28.871 1.00 96.56 265 GLU A O 1
ATOM 2070 N N . ALA A 1 266 ? 10.335 -10.657 -28.751 1.00 95.81 266 ALA A N 1
ATOM 2071 C CA . ALA A 1 266 ? 10.588 -10.149 -30.101 1.00 95.81 266 ALA A CA 1
ATOM 2072 C C . ALA A 1 266 ? 11.967 -9.479 -30.242 1.00 95.81 266 ALA A C 1
ATOM 2074 O O . ALA A 1 266 ? 12.564 -9.504 -31.318 1.00 95.81 266 ALA A O 1
ATOM 2075 N N . ILE A 1 267 ? 12.472 -8.864 -29.169 1.00 94.69 267 ILE A N 1
ATOM 2076 C CA . ILE A 1 267 ? 13.810 -8.260 -29.131 1.00 94.69 267 ILE A CA 1
ATOM 2077 C C . ILE A 1 267 ? 14.878 -9.334 -28.942 1.00 94.69 267 ILE A C 1
ATOM 2079 O O . ILE A 1 267 ? 15.936 -9.264 -29.573 1.00 94.69 267 ILE A O 1
ATOM 2083 N N . TRP A 1 268 ? 14.620 -10.278 -28.040 1.00 94.06 268 TRP A N 1
ATOM 2084 C CA . TRP A 1 268 ? 15.561 -11.313 -27.650 1.00 94.06 268 TRP A CA 1
ATOM 2085 C C . TRP A 1 268 ? 14.824 -12.639 -27.419 1.00 94.06 268 TRP A C 1
ATOM 2087 O O . TRP A 1 268 ? 14.257 -12.843 -26.343 1.00 94.06 268 TRP A O 1
ATOM 2097 N N . PRO A 1 269 ? 14.828 -13.543 -28.414 1.00 94.75 269 PRO A N 1
ATOM 2098 C CA . PRO A 1 269 ? 14.166 -14.836 -28.291 1.00 94.75 269 PRO A CA 1
ATOM 2099 C C . PRO A 1 269 ? 14.724 -15.665 -27.132 1.00 94.75 269 PRO A C 1
ATOM 2101 O O . PRO A 1 269 ? 15.941 -15.734 -26.956 1.00 94.75 269 PRO A O 1
ATOM 2104 N N . GLY A 1 270 ? 13.845 -16.323 -26.379 1.00 94.19 270 GLY A N 1
ATOM 2105 C CA . GLY A 1 270 ? 14.188 -17.057 -25.161 1.00 94.19 270 GLY A CA 1
ATOM 2106 C C . GLY A 1 270 ? 14.166 -16.209 -23.886 1.00 94.19 270 GLY A C 1
ATOM 2107 O O . GLY A 1 270 ? 14.627 -16.677 -22.842 1.00 94.19 270 GLY A O 1
ATOM 2108 N N . THR A 1 271 ? 13.640 -14.983 -23.938 1.00 96.69 271 THR A N 1
ATOM 2109 C CA . THR A 1 271 ? 13.509 -14.137 -22.748 1.00 96.69 271 THR A CA 1
ATOM 2110 C C . THR A 1 271 ? 12.445 -14.698 -21.811 1.00 96.69 271 THR A C 1
ATOM 2112 O O . THR A 1 271 ? 11.338 -15.036 -22.214 1.00 96.69 271 THR A O 1
ATOM 2115 N N . ILE A 1 272 ? 12.754 -14.731 -20.517 1.00 96.50 272 ILE A N 1
ATOM 2116 C CA . ILE A 1 272 ? 11.813 -15.126 -19.474 1.00 96.50 272 ILE A CA 1
ATOM 2117 C C . ILE A 1 272 ? 11.312 -13.865 -18.774 1.00 96.50 272 ILE A C 1
ATOM 2119 O O . ILE A 1 272 ? 12.095 -13.130 -18.174 1.00 96.50 272 ILE A O 1
ATOM 2123 N N . VAL A 1 273 ? 9.995 -13.646 -18.799 1.00 97.81 273 VAL A N 1
ATOM 2124 C CA . VAL A 1 273 ? 9.319 -12.596 -18.021 1.00 97.81 273 VAL A CA 1
ATOM 2125 C C . VAL A 1 273 ? 8.428 -13.252 -16.978 1.00 97.81 273 VAL A C 1
ATOM 2127 O O . VAL A 1 273 ? 7.540 -14.032 -17.308 1.00 97.81 273 VAL A O 1
ATOM 2130 N N . THR A 1 274 ? 8.662 -12.939 -15.707 1.00 96.94 274 THR A N 1
ATOM 2131 C CA . THR A 1 274 ? 7.908 -13.490 -14.577 1.00 96.94 274 THR A CA 1
ATOM 2132 C C . THR A 1 274 ? 7.270 -12.370 -13.770 1.00 96.94 274 THR A C 1
ATOM 2134 O O . THR A 1 274 ? 7.964 -11.468 -13.303 1.00 96.94 274 THR A O 1
ATOM 2137 N N . CYS A 1 275 ? 5.957 -12.453 -13.549 1.00 96.88 275 CYS A N 1
ATOM 2138 C CA . CYS A 1 275 ? 5.272 -11.596 -12.584 1.00 96.88 275 CYS A CA 1
ATOM 2139 C C . CYS A 1 275 ? 5.738 -11.946 -11.161 1.00 96.88 275 CYS A C 1
ATOM 2141 O O . CYS A 1 275 ? 5.701 -13.113 -10.755 1.00 96.88 275 CYS A O 1
ATOM 2143 N N . VAL A 1 276 ? 6.202 -10.947 -10.410 1.00 95.81 276 VAL A N 1
ATOM 2144 C CA . VAL A 1 276 ? 6.654 -11.086 -9.019 1.00 95.81 276 VAL A CA 1
ATOM 2145 C C . VAL A 1 276 ? 5.743 -10.277 -8.082 1.00 95.81 276 VAL A C 1
ATOM 2147 O O . VAL A 1 276 ? 4.532 -10.210 -8.302 1.00 95.81 276 VAL A O 1
ATOM 2150 N N . GLY A 1 277 ? 6.259 -9.754 -6.969 1.00 93.19 277 GLY A N 1
ATOM 2151 C CA . GLY A 1 277 ? 5.481 -8.831 -6.145 1.00 93.19 277 GLY A CA 1
ATOM 2152 C C . GLY A 1 277 ? 4.272 -9.442 -5.436 1.00 93.19 277 GLY A C 1
ATOM 2153 O O . GLY A 1 277 ? 4.240 -10.631 -5.094 1.00 93.19 277 GLY A O 1
ATOM 2154 N N . GLY A 1 278 ? 3.285 -8.590 -5.146 1.00 85.75 278 GLY A N 1
ATOM 2155 C CA . GLY A 1 278 ? 2.027 -8.984 -4.499 1.00 85.75 278 GLY A CA 1
ATOM 2156 C C . GLY A 1 278 ? 1.222 -9.985 -5.321 1.00 85.75 278 GLY A C 1
ATOM 2157 O O . GLY A 1 278 ? 0.696 -10.955 -4.777 1.00 85.75 278 GLY A O 1
ATOM 2158 N N . PHE A 1 279 ? 1.211 -9.793 -6.634 1.00 89.94 279 PHE A N 1
ATOM 2159 C CA . PHE A 1 279 ? 0.514 -10.644 -7.583 1.00 89.94 279 PHE A CA 1
ATOM 2160 C C . PHE A 1 279 ? 1.042 -12.083 -7.582 1.00 89.94 279 PHE A C 1
ATOM 2162 O O . PHE A 1 279 ? 0.235 -13.009 -7.511 1.00 89.94 279 PHE A O 1
ATOM 2169 N N . ARG A 1 280 ? 2.363 -12.300 -7.520 1.00 94.38 280 ARG A N 1
ATOM 2170 C CA . ARG A 1 280 ? 2.945 -13.650 -7.362 1.00 94.38 280 ARG A CA 1
ATOM 2171 C C . ARG A 1 280 ? 2.565 -14.338 -6.048 1.00 94.38 280 ARG A C 1
ATOM 2173 O O . ARG A 1 280 ? 2.582 -15.562 -5.972 1.00 94.38 280 ARG A O 1
ATOM 2180 N N . ARG A 1 281 ? 2.233 -13.573 -5.004 1.00 88.19 281 ARG A N 1
ATOM 2181 C CA . ARG A 1 281 ? 1.758 -14.106 -3.712 1.00 88.19 281 ARG A CA 1
ATOM 2182 C C . ARG A 1 281 ? 0.254 -14.406 -3.700 1.00 88.19 281 ARG A C 1
ATOM 2184 O O . ARG A 1 281 ? -0.267 -14.735 -2.642 1.00 88.19 281 ARG A O 1
ATOM 2191 N N . GLY A 1 282 ? -0.427 -14.284 -4.843 1.00 80.69 282 GLY A N 1
ATOM 2192 C CA . GLY A 1 282 ? -1.851 -14.592 -4.983 1.00 80.69 282 GLY A CA 1
ATOM 2193 C C . GLY A 1 282 ? -2.795 -13.428 -4.678 1.00 80.69 282 GLY A C 1
ATOM 2194 O O . GLY A 1 282 ? -3.975 -13.663 -4.464 1.00 80.69 282 GLY A O 1
ATOM 2195 N N . LYS A 1 283 ? -2.317 -12.175 -4.637 1.00 76.62 283 LYS A N 1
ATOM 2196 C CA . LYS A 1 283 ? -3.226 -11.022 -4.518 1.00 76.62 283 LYS A CA 1
ATOM 2197 C C . LYS A 1 283 ? -4.052 -10.851 -5.793 1.00 76.62 283 LYS A C 1
ATOM 2199 O O . LYS A 1 283 ? -3.462 -10.730 -6.854 1.00 76.62 283 LYS A O 1
ATOM 2204 N N . GLU A 1 284 ? -5.370 -10.736 -5.687 1.00 79.31 284 GLU A N 1
ATOM 2205 C CA . GLU A 1 284 ? -6.230 -10.416 -6.843 1.00 79.31 284 GLU A CA 1
ATOM 2206 C C . GLU A 1 284 ? -6.197 -8.933 -7.232 1.00 79.31 284 GLU A C 1
ATOM 2208 O O . GLU A 1 284 ? -6.543 -8.570 -8.355 1.00 79.31 284 GLU A O 1
ATOM 2213 N N . VAL A 1 285 ? -5.741 -8.083 -6.310 1.00 77.00 285 VAL A N 1
ATOM 2214 C CA . VAL A 1 285 ? -5.664 -6.632 -6.474 1.00 77.00 285 VAL A CA 1
ATOM 2215 C C . VAL A 1 285 ? -4.339 -6.101 -5.906 1.00 77.00 285 VAL A C 1
ATOM 2217 O O . VAL A 1 285 ? -3.889 -6.535 -4.838 1.00 77.00 285 VAL A O 1
ATOM 2220 N N . GLY A 1 286 ? -3.705 -5.162 -6.609 1.00 79.31 286 GLY A N 1
ATOM 2221 C CA . GLY A 1 286 ? -2.413 -4.561 -6.264 1.00 79.31 286 GLY A CA 1
ATOM 2222 C C . GLY A 1 286 ? -2.346 -3.062 -6.571 1.00 79.31 286 GLY A C 1
ATOM 2223 O O . GLY A 1 286 ? -3.270 -2.502 -7.142 1.00 79.31 286 GLY A O 1
ATOM 2224 N N . HIS A 1 287 ? -1.253 -2.410 -6.171 1.00 82.81 287 HIS A N 1
ATOM 2225 C CA . HIS A 1 287 ? -0.975 -1.007 -6.521 1.00 82.81 287 HIS A CA 1
ATOM 2226 C C . HIS A 1 287 ? -0.072 -0.855 -7.753 1.00 82.81 287 HIS A C 1
ATOM 2228 O O . HIS A 1 287 ? 0.005 0.211 -8.348 1.00 82.81 287 HIS A O 1
ATOM 2234 N N . ASP A 1 288 ? 0.637 -1.921 -8.113 1.00 91.81 288 ASP A N 1
ATOM 2235 C CA . ASP A 1 288 ? 1.669 -1.956 -9.138 1.00 91.81 288 ASP A CA 1
ATOM 2236 C C . ASP A 1 288 ? 1.867 -3.396 -9.627 1.00 91.81 288 ASP A C 1
ATOM 2238 O O . ASP A 1 288 ? 1.395 -4.358 -9.011 1.00 91.81 288 ASP A O 1
ATOM 2242 N N . VAL A 1 289 ? 2.563 -3.546 -10.755 1.00 96.00 289 VAL A N 1
ATOM 2243 C CA . VAL A 1 289 ? 2.908 -4.847 -11.333 1.00 96.00 289 VAL A CA 1
ATOM 2244 C C . VAL A 1 289 ? 4.423 -4.982 -11.381 1.00 96.00 289 VAL A C 1
ATOM 2246 O O . VAL A 1 289 ? 5.089 -4.382 -12.223 1.00 96.00 289 VAL A O 1
ATOM 2249 N N . ASP A 1 290 ? 4.965 -5.815 -10.498 1.00 96.56 290 ASP A N 1
ATOM 2250 C CA . ASP A 1 290 ? 6.393 -6.109 -10.475 1.00 96.56 290 ASP A CA 1
ATOM 2251 C C . ASP A 1 290 ? 6.745 -7.223 -11.468 1.00 96.56 290 ASP A C 1
ATOM 2253 O O . ASP A 1 290 ? 6.132 -8.298 -11.458 1.00 96.56 290 ASP A O 1
ATOM 2257 N N . LEU A 1 291 ? 7.790 -7.014 -12.271 1.00 97.31 291 LEU A N 1
ATOM 2258 C CA . LEU A 1 291 ? 8.294 -7.996 -13.233 1.00 97.31 291 LEU A CA 1
ATOM 2259 C C . LEU A 1 291 ? 9.769 -8.311 -12.975 1.00 97.31 291 LEU A C 1
ATOM 2261 O O . LEU A 1 291 ? 10.589 -7.412 -12.798 1.00 97.31 291 LEU A O 1
ATOM 2265 N N . LEU A 1 292 ? 10.115 -9.596 -13.028 1.00 96.62 292 LEU A N 1
ATOM 2266 C CA . LEU A 1 292 ? 11.490 -10.070 -13.156 1.00 96.62 292 LEU A CA 1
ATOM 2267 C C . LEU A 1 292 ? 11.712 -10.539 -14.593 1.00 96.62 292 LEU A C 1
ATOM 2269 O O . LEU A 1 292 ? 10.950 -11.365 -15.098 1.00 96.62 292 LEU A O 1
ATOM 2273 N N . ILE A 1 293 ? 12.760 -10.026 -15.233 1.00 96.19 293 ILE A N 1
ATOM 2274 C CA . ILE A 1 293 ? 13.115 -10.354 -16.615 1.00 96.19 293 ILE A CA 1
ATOM 2275 C C . ILE A 1 293 ? 14.529 -10.931 -16.632 1.00 96.19 293 ILE A C 1
ATOM 2277 O O . ILE A 1 293 ? 15.437 -10.351 -16.037 1.00 96.19 293 ILE A O 1
ATOM 2281 N N . THR A 1 294 ? 14.714 -12.075 -17.287 1.00 96.12 294 THR A N 1
ATOM 2282 C CA . THR A 1 294 ? 16.005 -12.772 -17.371 1.00 96.12 294 THR A CA 1
ATOM 2283 C C . THR A 1 294 ? 16.122 -13.584 -18.663 1.00 96.12 294 THR A C 1
ATOM 2285 O O . THR A 1 294 ? 15.172 -13.658 -19.443 1.00 96.12 294 THR A O 1
ATOM 2288 N N . HIS A 1 295 ? 17.282 -14.198 -18.887 1.00 95.88 295 HIS A N 1
ATOM 2289 C CA . HIS A 1 295 ? 17.554 -15.075 -20.016 1.00 95.88 295 HIS A CA 1
ATOM 2290 C C . HIS A 1 295 ? 18.255 -16.364 -19.526 1.00 95.88 295 HIS A C 1
ATOM 2292 O O . HIS A 1 295 ? 19.071 -16.293 -18.607 1.00 95.88 295 HIS A O 1
ATOM 2298 N N . PRO A 1 296 ? 17.981 -17.553 -20.107 1.00 94.94 296 PRO A N 1
ATOM 2299 C CA . PRO A 1 296 ? 18.609 -18.814 -19.684 1.00 94.94 296 PRO A CA 1
ATOM 2300 C C . PRO A 1 296 ? 20.135 -18.850 -19.827 1.00 94.94 296 PRO A C 1
ATOM 2302 O O . PRO A 1 296 ? 20.809 -19.618 -19.145 1.00 94.94 296 PRO A O 1
ATOM 2305 N N . ARG A 1 297 ? 20.671 -18.058 -20.758 1.00 94.12 297 ARG A N 1
ATOM 2306 C CA . ARG A 1 297 ? 22.111 -17.867 -20.959 1.00 94.12 297 ARG A CA 1
ATOM 2307 C C . ARG A 1 297 ? 22.546 -16.583 -20.268 1.00 94.12 297 ARG A C 1
ATOM 2309 O O . ARG A 1 297 ? 22.043 -15.523 -20.629 1.00 94.12 297 ARG A O 1
ATOM 2316 N N . GLU A 1 298 ? 23.477 -16.704 -19.330 1.00 92.94 298 GLU A N 1
ATOM 2317 C CA . GLU A 1 298 ? 24.055 -15.581 -18.592 1.00 92.94 298 GLU A CA 1
ATOM 2318 C C . GLU A 1 298 ? 24.704 -14.554 -19.533 1.00 92.94 298 GLU A C 1
ATOM 2320 O O . GLU A 1 298 ? 25.392 -14.917 -20.490 1.00 92.94 298 GLU A O 1
ATOM 2325 N N . GLY A 1 299 ? 24.473 -13.270 -19.257 1.00 89.81 299 GLY A N 1
ATOM 2326 C CA . GLY A 1 299 ? 25.004 -12.147 -20.025 1.00 89.81 299 GLY A CA 1
ATOM 2327 C C . GLY A 1 299 ? 24.121 -11.720 -21.199 1.00 89.81 299 GLY A C 1
ATOM 2328 O O . GLY A 1 299 ? 24.317 -10.636 -21.746 1.00 89.81 299 GLY A O 1
ATOM 2329 N N . GLU A 1 300 ? 23.124 -12.518 -21.578 1.00 88.88 300 GLU A N 1
ATOM 2330 C CA . GLU A 1 300 ? 22.219 -12.193 -22.687 1.00 88.88 300 GLU A CA 1
ATOM 2331 C C . GLU A 1 300 ? 21.050 -11.301 -22.258 1.00 88.88 300 GLU A C 1
ATOM 2333 O O . GLU A 1 300 ? 20.449 -10.610 -23.072 1.00 88.88 300 GLU A O 1
ATOM 2338 N N . GLU A 1 301 ? 20.772 -11.204 -20.961 1.00 89.44 301 GLU A N 1
ATOM 2339 C CA . GLU A 1 301 ? 19.878 -10.183 -20.417 1.00 89.44 301 GLU A CA 1
ATOM 2340 C C . GLU A 1 301 ? 20.471 -8.760 -20.508 1.00 89.44 301 GLU A C 1
ATOM 2342 O O . GLU A 1 301 ? 19.746 -7.756 -20.422 1.00 89.44 301 GLU A O 1
ATOM 2347 N N . VAL A 1 302 ? 21.793 -8.641 -20.694 1.00 90.62 302 VAL A N 1
ATOM 2348 C CA . VAL A 1 302 ? 22.500 -7.357 -20.684 1.00 90.62 302 VAL A CA 1
ATOM 2349 C C . VAL A 1 302 ? 22.062 -6.493 -21.866 1.00 90.62 302 VAL A C 1
ATOM 2351 O O . VAL A 1 302 ? 22.220 -6.821 -23.040 1.00 90.62 302 VAL A O 1
ATOM 2354 N N . GLY A 1 303 ? 21.533 -5.311 -21.548 1.00 90.94 303 GLY A N 1
ATOM 2355 C CA . GLY A 1 303 ? 21.081 -4.351 -22.555 1.00 90.94 303 GLY A CA 1
ATOM 2356 C C . GLY A 1 303 ? 19.686 -4.630 -23.121 1.00 90.94 303 GLY A C 1
ATOM 2357 O O . GLY A 1 303 ? 19.263 -3.905 -24.025 1.00 90.94 303 GLY A O 1
ATOM 2358 N N . LEU A 1 304 ? 18.944 -5.599 -22.572 1.00 92.56 304 LEU A N 1
ATOM 2359 C CA . LEU A 1 304 ? 17.541 -5.831 -22.924 1.00 92.56 304 LEU A CA 1
ATOM 2360 C C . LEU A 1 304 ? 16.645 -4.659 -22.500 1.00 92.56 304 LEU A C 1
ATOM 2362 O O . LEU A 1 304 ? 15.918 -4.113 -23.327 1.00 92.56 304 LEU A O 1
ATOM 2366 N N . LEU A 1 305 ? 16.730 -4.222 -21.237 1.00 92.25 305 LEU A N 1
ATOM 2367 C CA . LEU A 1 305 ? 15.823 -3.211 -20.674 1.00 92.25 305 LEU A CA 1
ATOM 2368 C C . LEU A 1 305 ? 15.744 -1.909 -21.503 1.00 92.25 305 LEU A C 1
ATOM 2370 O O . LEU A 1 305 ? 14.636 -1.464 -21.786 1.00 92.25 305 LEU A O 1
ATOM 2374 N N . PRO A 1 306 ? 16.852 -1.294 -21.970 1.00 92.62 306 PRO A N 1
ATOM 2375 C CA . PRO A 1 306 ? 16.772 -0.090 -22.803 1.00 92.62 306 PRO A CA 1
ATOM 2376 C C . PRO A 1 306 ? 16.064 -0.324 -24.146 1.00 92.62 306 PRO A C 1
ATOM 2378 O O . PRO A 1 306 ? 15.312 0.539 -24.599 1.00 92.62 306 PRO A O 1
ATOM 2381 N N . LYS A 1 307 ? 16.284 -1.486 -24.778 1.00 94.12 307 LYS A N 1
ATOM 2382 C CA . LYS A 1 307 ? 15.615 -1.858 -26.035 1.00 94.12 307 LYS A CA 1
ATOM 2383 C C . LYS A 1 307 ? 14.123 -2.093 -25.804 1.00 94.12 307 LYS A C 1
ATOM 2385 O O . LYS A 1 307 ? 13.309 -1.608 -26.584 1.00 94.12 307 LYS A O 1
ATOM 2390 N N . LEU A 1 308 ? 13.782 -2.772 -24.710 1.00 95.06 308 LEU A N 1
ATOM 2391 C CA . LEU A 1 308 ? 12.407 -3.042 -24.301 1.00 95.06 308 LEU A CA 1
ATOM 2392 C C . LEU A 1 308 ? 11.636 -1.748 -24.028 1.00 95.06 308 LEU A C 1
ATOM 2394 O O . LEU A 1 308 ? 10.560 -1.551 -24.584 1.00 95.06 308 LEU A O 1
ATOM 2398 N N . LEU A 1 309 ? 12.215 -0.824 -23.256 1.00 94.19 309 LEU A N 1
ATOM 2399 C CA . LEU A 1 309 ? 11.609 0.488 -23.013 1.00 94.19 309 LEU A CA 1
ATOM 2400 C C . LEU A 1 309 ? 11.408 1.265 -24.323 1.00 94.19 309 LEU A C 1
ATOM 2402 O O . LEU A 1 309 ? 10.357 1.864 -24.522 1.00 94.19 309 LEU A O 1
ATOM 2406 N N . SER A 1 310 ? 12.368 1.215 -25.255 1.00 93.94 310 SER A N 1
ATOM 2407 C CA . SER A 1 310 ? 12.205 1.847 -26.571 1.00 93.94 310 SER A CA 1
ATOM 2408 C C . SER A 1 310 ? 11.075 1.216 -27.395 1.00 93.94 310 SER A C 1
ATOM 2410 O O . SER A 1 310 ? 10.329 1.942 -28.050 1.00 93.94 310 SER A O 1
ATOM 2412 N N . ALA A 1 311 ? 10.922 -0.111 -27.365 1.00 94.62 311 ALA A N 1
ATOM 2413 C CA . ALA A 1 311 ? 9.840 -0.806 -28.063 1.00 94.62 311 ALA A CA 1
ATOM 2414 C C . ALA A 1 311 ? 8.460 -0.461 -27.481 1.00 94.62 311 ALA A C 1
ATOM 2416 O O . ALA A 1 311 ? 7.546 -0.136 -28.235 1.00 94.62 311 ALA A O 1
ATOM 2417 N N . LEU A 1 312 ? 8.331 -0.441 -26.152 1.00 95.06 312 LEU A N 1
ATOM 2418 C CA . LEU A 1 312 ? 7.098 -0.040 -25.466 1.00 95.06 312 LEU A CA 1
ATOM 2419 C C . LEU A 1 312 ? 6.754 1.436 -25.728 1.00 95.06 312 LEU A C 1
ATOM 2421 O O . LEU A 1 312 ? 5.600 1.757 -26.004 1.00 95.06 312 LEU A O 1
ATOM 2425 N N . ALA A 1 313 ? 7.750 2.328 -25.721 1.00 94.12 313 ALA A N 1
ATOM 2426 C CA . ALA A 1 313 ? 7.556 3.746 -26.023 1.00 94.12 313 ALA A CA 1
ATOM 2427 C C . ALA A 1 313 ? 7.067 3.987 -27.462 1.00 94.12 313 ALA A C 1
ATOM 2429 O O . ALA A 1 313 ? 6.184 4.807 -27.670 1.00 94.12 313 ALA A O 1
ATOM 2430 N N . LYS A 1 314 ? 7.566 3.233 -28.456 1.00 94.56 314 LYS A N 1
ATOM 2431 C CA . LYS A 1 314 ? 7.087 3.307 -29.857 1.00 94.56 314 LYS A CA 1
ATOM 2432 C C . LYS A 1 314 ? 5.612 2.932 -30.031 1.00 94.56 314 LYS A C 1
ATOM 2434 O O . LYS A 1 314 ? 5.064 3.115 -31.113 1.00 94.56 314 LYS A O 1
ATOM 2439 N N . ARG A 1 315 ? 5.008 2.344 -29.001 1.00 93.88 315 ARG A N 1
ATOM 2440 C CA . ARG A 1 315 ? 3.608 1.926 -28.964 1.00 93.88 315 ARG A CA 1
ATOM 2441 C C . ARG A 1 315 ? 2.759 2.791 -28.034 1.00 93.88 315 ARG A C 1
ATOM 2443 O O . ARG A 1 315 ? 1.645 2.386 -27.720 1.00 93.88 315 ARG A O 1
ATOM 2450 N N . ASP A 1 316 ? 3.304 3.911 -27.562 1.00 93.88 316 ASP A N 1
ATOM 2451 C CA . ASP A 1 316 ? 2.650 4.825 -26.623 1.00 93.88 316 ASP A CA 1
ATOM 2452 C C . ASP A 1 316 ? 2.244 4.151 -25.295 1.00 93.88 316 ASP A C 1
ATOM 2454 O O . ASP A 1 316 ? 1.270 4.533 -24.654 1.00 93.88 316 ASP A O 1
ATOM 2458 N N . LEU A 1 317 ? 3.006 3.135 -24.862 1.00 93.00 317 LEU A N 1
ATOM 2459 C CA . LEU A 1 317 ? 2.771 2.398 -23.608 1.00 93.00 317 LEU A CA 1
ATOM 2460 C C . LEU A 1 317 ? 3.612 2.909 -22.428 1.00 93.00 317 LEU A C 1
ATOM 2462 O O . LEU A 1 317 ? 3.559 2.339 -21.341 1.00 93.00 317 LEU A O 1
ATOM 2466 N N . ILE A 1 318 ? 4.419 3.952 -22.635 1.00 92.56 318 ILE A N 1
ATOM 2467 C CA . ILE A 1 318 ? 5.225 4.582 -21.586 1.00 92.56 318 ILE A CA 1
ATOM 2468 C C . ILE A 1 318 ? 4.858 6.055 -21.517 1.00 92.56 318 ILE A C 1
ATOM 2470 O O . ILE A 1 318 ? 5.124 6.807 -22.450 1.00 92.56 318 ILE A O 1
ATOM 2474 N N . LEU A 1 319 ? 4.312 6.461 -20.375 1.00 90.00 319 LEU A N 1
ATOM 2475 C CA . LEU A 1 319 ? 4.111 7.868 -20.044 1.00 90.00 319 LEU A CA 1
ATOM 2476 C C . LEU A 1 319 ? 5.411 8.495 -19.521 1.00 90.00 319 LEU A C 1
ATOM 2478 O O . LEU A 1 319 ? 5.869 9.519 -20.021 1.00 90.00 319 LEU A O 1
ATOM 2482 N N . ILE A 1 320 ? 6.045 7.831 -18.551 1.00 84.81 320 ILE A N 1
ATOM 2483 C CA . ILE A 1 320 ? 7.365 8.174 -18.026 1.00 84.81 320 ILE A CA 1
ATOM 2484 C C . ILE A 1 320 ? 8.123 6.906 -17.631 1.00 84.81 320 ILE A C 1
ATOM 2486 O O . ILE A 1 320 ? 7.530 5.924 -17.189 1.00 84.81 320 ILE A O 1
ATOM 2490 N N . GLY A 1 321 ? 9.446 6.922 -17.790 1.00 76.44 321 GLY A N 1
ATOM 2491 C CA . GLY A 1 321 ? 10.319 5.836 -17.365 1.00 76.44 321 GLY A CA 1
ATOM 2492 C C . GLY A 1 321 ? 11.638 6.374 -16.831 1.00 76.44 321 GLY A C 1
ATOM 2493 O O . GLY A 1 321 ? 12.262 7.236 -17.448 1.00 76.44 321 GLY A O 1
ATOM 2494 N N . HIS A 1 322 ? 12.077 5.842 -15.694 1.00 78.38 322 HIS A N 1
ATOM 2495 C CA . HIS A 1 322 ? 13.397 6.104 -15.138 1.00 78.38 322 HIS A CA 1
ATOM 2496 C C . HIS A 1 322 ? 14.176 4.794 -15.048 1.00 78.38 322 HIS A C 1
ATOM 2498 O O . HIS A 1 322 ? 13.618 3.747 -14.724 1.00 78.38 322 HIS A O 1
ATOM 2504 N N . ARG A 1 323 ? 15.473 4.848 -15.354 1.00 80.38 323 ARG A N 1
ATOM 2505 C CA . ARG A 1 323 ? 16.360 3.687 -15.299 1.00 80.38 323 ARG A CA 1
ATOM 2506 C C . ARG A 1 323 ? 17.509 3.988 -14.362 1.00 80.38 323 ARG A C 1
ATOM 2508 O O . ARG A 1 323 ? 18.400 4.762 -14.707 1.00 80.38 323 ARG A O 1
ATOM 2515 N N . GLU A 1 324 ? 17.547 3.274 -13.255 1.00 79.44 324 GLU A N 1
ATOM 2516 C CA . GLU A 1 324 ? 18.720 3.223 -12.396 1.00 79.44 324 GLU A CA 1
ATOM 2517 C C . GLU A 1 324 ? 19.547 2.009 -12.800 1.00 79.44 324 GLU A C 1
ATOM 2519 O O . GLU A 1 324 ? 19.041 0.891 -12.896 1.00 79.44 324 GLU A O 1
ATOM 2524 N N . LYS A 1 325 ? 20.823 2.236 -13.126 1.00 75.00 325 LYS A N 1
ATOM 2525 C CA . LYS A 1 325 ? 21.759 1.119 -13.227 1.00 75.00 325 LYS A CA 1
ATOM 2526 C C . LYS A 1 325 ? 22.017 0.632 -11.812 1.00 75.00 325 LYS A C 1
ATOM 2528 O O . LYS A 1 325 ? 22.243 1.450 -10.924 1.00 75.00 325 LYS A O 1
ATOM 2533 N N . ASN A 1 326 ? 21.998 -0.683 -11.634 1.00 67.75 326 ASN A N 1
ATOM 2534 C CA . ASN A 1 326 ? 22.394 -1.261 -10.366 1.00 67.75 326 ASN A CA 1
ATOM 2535 C C . ASN A 1 326 ? 23.835 -0.825 -10.043 1.00 67.75 326 ASN A C 1
ATOM 2537 O O . ASN A 1 326 ? 24.669 -0.734 -10.944 1.00 67.75 326 ASN A O 1
ATOM 2541 N N . SER A 1 327 ? 24.096 -0.497 -8.781 1.00 47.38 327 SER A N 1
ATOM 2542 C CA . SER A 1 327 ? 25.401 -0.024 -8.296 1.00 47.38 327 SER A CA 1
ATOM 2543 C C . SER A 1 327 ? 26.352 -1.163 -7.911 1.00 47.38 327 SER A C 1
ATOM 2545 O O . SER A 1 327 ? 27.382 -0.905 -7.289 1.00 47.38 327 SER A O 1
ATOM 2547 N N . TYR A 1 328 ? 25.982 -2.401 -8.245 1.00 41.88 328 TYR A N 1
ATOM 2548 C CA . TYR A 1 328 ? 26.790 -3.607 -8.087 1.00 41.88 328 TYR A CA 1
ATOM 2549 C C . TYR A 1 328 ? 27.412 -4.000 -9.423 1.00 41.88 328 TYR A C 1
ATOM 2551 O O . TYR A 1 328 ? 26.694 -3.918 -10.447 1.00 41.88 328 TYR A O 1
#

InterPro domains:
  IPR001357 BRCT domain [PS50172] (47-108)
  IPR001726 DNA nucleotidylexotransferase (TdT) / DNA-directed DNA/RNA polymerase mu [PIRSF000817] (20-320)
  IPR002008 DNA polymerase family X, beta-like [PR00870] (161-178)
  IPR002008 DNA polymerase family X, beta-like [PR00870] (235-249)
  IPR002008 DNA polymerase family X, beta-like [PR00870] (275-294)
  IPR002054 DNA-directed DNA polymerase X [SM00483] (109-326)
  IPR010996 Crossover junction endonuclease MUS81-like, HHH domain [PF14716] (111-178)
  IPR018944 DNA polymerase lambda, fingers domain [PF10391] (195-244)
  IPR019843 DNA polymerase family X, binding site [PS00522] (277-296)
  IPR022312 DNA polymerase family X [PR00869] (202-219)
  IPR022312 DNA polymerase family X [PR00869] (274-288)
  IPR022312 DNA polymerase family X [PR00869] (288-296)
  IPR022312 DNA polymerase family X [PTHR11276] (16-319)
  IPR027421 DNA polymerase lambda lyase domain superfamily [G3DSA:1.10.150.110] (106-184)
  IPR027421 DNA polymerase lambda lyase domain superfamily [SSF47802] (112-185)
  IPR028207 DNA polymerase beta, palm domain [PF14792] (249-318)
  IPR036420 BRCT domain superfamily [G3DSA:3.40.50.10190] (19-105)
  IPR036420 BRCT domain superfamily [SSF52113] (28-110)
  IPR043519 Nucleotidyltransferase superfamily [G3DSA:3.30.460.10] (247-328)
  IPR043519 Nucleotidyltransferase superfamily [SSF81301] (248-321)

Foldseek 3Di:
DDDDDDDDDDDPDDDDPPAEEEEDCPPPDPVRVVVLVVLCVVLVNHYDPDQDLSHAEYEYLDQDPVVVVVVCVVVVHDHHPNHAYFYPVQSVVCSVVSHNDDDDPVGHHDDDLLCLQLVLLQLVPDPCSPVRNVLSVVVVVVCVPDPDHDQDLVVCPPPPSCDPVNSVQVVCCNVPVGDPVSVCLVPDLLNVQSVQQVLQFPDGSVNSVVCVVVVDRDLVSCVVVPNPDPPVRNVVSSVCVVVLPDWDFLVNLVVVQVVLVVLLCVVPPQKDKDWDPPVVVPDRTHSDTDIDIDHPDPPSCPPSVVSSVVSCVVVVNDPDDDDDDDPD

Organism: NCBI:txid100452

Secondary structure (DSSP, 8-state):
--PPPP--------S-----EEE--TTS-HHHHHHHHHHHHHTT--B-SS-STT--EEEES-SSHHHHHHHHHHTTPPPPTTPEEEEHHHHHHHHHHTSPPPP-GGGS----HHHHHHHHHHHH--TTHHHHHHHHHHHHHHHHH-SS---SGGGTTT-TT--HHHHHHHHHHHHHSS-HHHHHHHH-HHHHHHHHHHTSTT--HHHHHHHHHTT--SHHHHHHTT---S-HHHHHHHHTHHHHHSPEEHHHHHHHHHHHHHHHHHHSTT-EEEE-HHHHTT-SEESS--EEEE-SSTTTTTTHHHHHHHHHHTTT--S----PPP--

Mean predicted aligned error: 13.72 Å

Radius of gyration: 23.98 Å; Cα contacts (8 Å, |Δi|>4): 362; chains: 1; bounding box: 65×48×65 Å